Protein AF-A0A1N6FZY6-F1 (afdb_monomer_lite)

Sequence (257 aa):
MRFFALFIVFLLTQNFLAQNIKIEYRNSGYQSDGSGIYDNQEIIKIYPEKNNYKLEFTQLKKFYIYNDSTKKDTRLSINEIHTTKRNLKSSLVDNLISELGQNKNNFDYELIRKQIKSSISKQDIIKLIKVNDIFYKIGDEQTKEINKSGKQKIKDIKEFKLFDKYLEFIKPSDSIITVYSHGLNSAIISYQNEKYILNFLNPLGQPIDGKKLSVNLDVNTALNKILPEKSLLRKNLTADSLLDKYIYWYLDNYYKY

Foldseek 3Di:
DVVVVVVVVVVVVVVVQPWKKKKKKKAAADDPDAKDWRIKIKIWIWTDDVQWIKIKIWIWTWMWHQDPVVRDIDTHGTDGDDIDIDTGHVVLVVLLVVLLPDQAAPLADVVQVVLAPDQDDLVNLLVLCVVVVNLVLADDPVVSDGDPVNVVLSVCLSVCNCVRVVSVVLPDDPPPPPPPPPHRIWMWIDDPNDIFIFGPPDQATFRDPVPDGGRRLSSLVSCLVVDDPPDPSVVSRTSNVVSSVSSVVCSVCVVVD

Secondary structure (DSSP, 8-state):
-HHHHHHHHHHHHHTS--PPEEEEEEEE----SSSEEEEEEEEEEEEEETTEEEEEEEEEEEEEEEETTTTEEEEEEEEEEEEEEEEE-HHHHHHHHHHHT-------HHHHHHH--SPPPHHHHHHHHHHTT-GGGTB-TTT--B-HHHHHHHHHHHTTTTHHHHHHHHS--TTSTTS-TTTS-EEEEEETTEEEEEE-SSSS-EEEBTTB----HHHHHHHHHHS-TT-HHHHHTSTTHHHHHHHHHHHHHGGG-

pLDDT: mean 76.34, std 15.74, range [33.06, 94.5]

Radius of gyration: 23.02 Å; chains: 1; bounding box: 81×33×55 Å

Structure (mmCIF, N/CA/C/O backbone):
data_AF-A0A1N6FZY6-F1
#
_entry.id   AF-A0A1N6FZY6-F1
#
loop_
_atom_site.group_PDB
_atom_site.id
_atom_site.type_symbol
_atom_site.label_atom_id
_atom_site.label_alt_id
_atom_site.label_comp_id
_atom_site.label_asym_id
_atom_site.label_entity_id
_atom_site.label_seq_id
_atom_site.pdbx_PDB_ins_code
_atom_site.Cartn_x
_atom_site.Cartn_y
_atom_site.Cartn_z
_atom_site.occupancy
_atom_site.B_iso_or_equiv
_atom_site.auth_seq_id
_atom_site.auth_comp_id
_atom_site.auth_asym_id
_atom_site.auth_atom_id
_atom_site.pdbx_PDB_model_num
ATOM 1 N N . MET A 1 1 ? -49.963 5.471 26.127 1.00 49.53 1 MET A N 1
ATOM 2 C CA . MET A 1 1 ? -49.202 4.463 25.346 1.00 49.53 1 MET A CA 1
ATOM 3 C C . MET A 1 1 ? -48.297 5.024 24.233 1.00 49.53 1 MET A C 1
ATOM 5 O O . MET A 1 1 ? -47.530 4.249 23.687 1.00 49.53 1 MET A O 1
ATOM 9 N N . ARG A 1 2 ? -48.285 6.332 23.905 1.00 41.66 2 ARG A N 1
ATOM 10 C CA . ARG A 1 2 ? -47.347 6.889 22.894 1.00 41.66 2 ARG A CA 1
ATOM 11 C C . ARG A 1 2 ? -45.925 7.173 23.417 1.00 41.66 2 ARG A C 1
ATOM 13 O O . ARG A 1 2 ? -44.975 7.087 22.653 1.00 41.66 2 ARG A O 1
ATOM 20 N N . PHE A 1 3 ? -45.764 7.423 24.718 1.00 43.06 3 PHE A N 1
ATOM 21 C CA . PHE A 1 3 ? -44.448 7.659 25.335 1.00 43.06 3 PHE A CA 1
ATOM 22 C C . PHE A 1 3 ? -43.599 6.389 25.499 1.00 43.06 3 PHE A C 1
ATOM 24 O O . PHE A 1 3 ? -42.378 6.454 25.423 1.00 43.06 3 PHE A O 1
ATOM 31 N N . PHE A 1 4 ? -44.235 5.226 25.652 1.00 42.06 4 PHE A N 1
ATOM 32 C CA . PHE A 1 4 ? -43.533 3.952 25.839 1.00 42.06 4 PHE A CA 1
ATOM 33 C C . PHE A 1 4 ? -42.868 3.461 24.543 1.00 42.06 4 PHE A C 1
ATOM 35 O O . PHE A 1 4 ? -41.752 2.956 24.574 1.00 42.06 4 PHE A O 1
ATOM 42 N N . ALA A 1 5 ? -43.507 3.692 23.389 1.00 45.59 5 ALA A N 1
ATOM 43 C CA . ALA A 1 5 ? -42.936 3.359 22.085 1.00 45.59 5 ALA A CA 1
ATOM 44 C C . ALA A 1 5 ? -41.711 4.230 21.743 1.00 45.59 5 ALA A C 1
ATOM 46 O O . ALA A 1 5 ? -40.719 3.714 21.239 1.00 45.59 5 ALA A O 1
ATOM 47 N N . LEU A 1 6 ? -41.734 5.525 22.084 1.00 42.38 6 LEU A N 1
ATOM 48 C CA . LEU A 1 6 ? -40.587 6.425 21.894 1.00 42.38 6 LEU A CA 1
ATOM 49 C C . LEU A 1 6 ? -39.411 6.074 22.816 1.00 42.38 6 LEU A C 1
ATOM 51 O O . LEU A 1 6 ? -38.267 6.129 22.378 1.00 42.38 6 LEU A O 1
ATOM 55 N N . PHE A 1 7 ? -39.680 5.654 24.054 1.00 41.47 7 PHE A N 1
ATOM 56 C CA . PHE A 1 7 ? -38.638 5.223 24.991 1.00 41.47 7 PHE A CA 1
ATOM 57 C C . PHE A 1 7 ? -38.011 3.880 24.586 1.00 41.47 7 PHE A C 1
ATOM 59 O O . PHE A 1 7 ? -36.804 3.706 24.717 1.00 41.47 7 PHE A O 1
ATOM 66 N N . ILE A 1 8 ? -38.796 2.957 24.016 1.00 45.50 8 ILE A N 1
ATOM 67 C CA . ILE A 1 8 ? -38.291 1.687 23.472 1.00 45.50 8 ILE A CA 1
ATOM 68 C C . ILE A 1 8 ? -37.480 1.916 22.190 1.00 45.50 8 ILE A C 1
ATOM 70 O O . ILE A 1 8 ? -36.424 1.314 22.047 1.00 45.50 8 ILE A O 1
ATOM 74 N N . VAL A 1 9 ? -37.887 2.825 21.296 1.00 43.56 9 VAL A N 1
ATOM 75 C CA . VAL A 1 9 ? -37.057 3.204 20.135 1.00 43.56 9 VAL A CA 1
ATOM 76 C C . VAL A 1 9 ? -35.765 3.894 20.587 1.00 43.56 9 VAL A C 1
ATOM 78 O O . VAL A 1 9 ? -34.711 3.597 20.040 1.00 43.56 9 VAL A O 1
ATOM 81 N N . PHE A 1 10 ? -35.807 4.734 21.628 1.00 42.00 10 PHE A N 1
ATOM 82 C CA . PHE A 1 10 ? -34.617 5.375 22.203 1.00 42.00 10 PHE A CA 1
ATOM 83 C C . PHE A 1 10 ? -33.682 4.377 22.915 1.00 42.00 10 PHE A C 1
ATOM 85 O O . PHE A 1 10 ? -32.466 4.500 22.830 1.00 42.00 10 PHE A O 1
ATOM 92 N N . LEU A 1 11 ? -34.221 3.345 23.572 1.00 37.44 11 LEU A N 1
ATOM 93 C CA . LEU A 1 11 ? -33.434 2.260 24.177 1.00 37.44 11 LEU A CA 1
ATOM 94 C C . LEU A 1 11 ? -32.900 1.262 23.138 1.00 37.44 11 LEU A C 1
ATOM 96 O O . LEU A 1 11 ? -31.808 0.726 23.312 1.00 37.44 11 LEU A O 1
ATOM 100 N N . LEU A 1 12 ? -33.624 1.029 22.040 1.00 36.44 12 LEU A N 1
ATOM 101 C CA . LEU A 1 12 ? -33.162 0.190 20.931 1.00 36.44 12 LEU A CA 1
ATOM 102 C C . LEU A 1 12 ? -32.103 0.899 20.074 1.00 36.44 12 LEU A C 1
ATOM 104 O O . LEU A 1 12 ? -31.200 0.232 19.578 1.00 36.44 12 LEU A O 1
ATOM 108 N N . THR A 1 13 ? -32.130 2.233 19.962 1.00 40.53 13 THR A N 1
ATOM 109 C CA . THR A 1 13 ? -31.027 2.993 19.347 1.00 40.53 13 THR A CA 1
ATOM 110 C C . THR A 1 13 ? -29.824 3.150 20.276 1.00 40.53 13 THR A C 1
ATOM 112 O O . THR A 1 13 ? -28.704 3.224 19.782 1.00 40.53 13 THR A O 1
ATOM 115 N N . GLN A 1 14 ? -30.002 3.116 21.603 1.00 35.66 14 GLN A N 1
ATOM 116 C CA . GLN A 1 14 ? -28.874 3.060 22.548 1.00 35.66 14 GLN A CA 1
ATOM 117 C C . GLN A 1 14 ? -28.250 1.663 22.697 1.00 35.66 14 GLN A C 1
ATOM 119 O O . GLN A 1 14 ? -27.099 1.556 23.113 1.00 35.66 14 GLN A O 1
ATOM 124 N N . ASN A 1 15 ? -28.957 0.604 22.283 1.00 33.06 15 ASN A N 1
ATOM 125 C CA . ASN A 1 15 ? -28.404 -0.749 22.156 1.00 33.06 15 ASN A CA 1
ATOM 126 C C . ASN A 1 15 ? -27.655 -1.003 20.835 1.00 33.06 15 ASN A C 1
ATOM 128 O O . ASN A 1 15 ? -27.050 -2.066 20.687 1.00 33.06 15 ASN A O 1
ATOM 132 N N . PHE A 1 16 ? -27.516 0.003 19.960 1.00 42.34 16 PHE A N 1
ATOM 133 C CA . PHE A 1 16 ? -26.278 0.165 19.181 1.00 42.34 16 PHE A CA 1
ATOM 134 C C . PHE A 1 16 ? -25.156 0.605 20.138 1.00 42.34 16 PHE A C 1
ATOM 136 O O . PHE A 1 16 ? -24.549 1.665 20.003 1.00 42.34 16 PHE A O 1
ATOM 143 N N . LEU A 1 17 ? -24.919 -0.223 21.161 1.00 44.16 17 LEU A N 1
ATOM 144 C CA . LEU A 1 17 ? -23.780 -0.156 22.056 1.00 44.16 17 LEU A CA 1
ATOM 145 C C . LEU A 1 17 ? -22.568 -0.050 21.155 1.00 44.16 17 LEU A C 1
ATOM 147 O O . LEU A 1 17 ? -22.296 -0.946 20.354 1.00 44.16 17 LEU A O 1
ATOM 151 N N . ALA A 1 18 ? -21.925 1.104 21.209 1.00 50.88 18 ALA A N 1
ATOM 152 C CA . ALA A 1 18 ? -20.865 1.414 20.294 1.00 50.88 18 ALA A CA 1
ATOM 153 C C . ALA A 1 18 ? -19.705 0.448 20.561 1.00 50.88 18 ALA A C 1
ATOM 155 O O . ALA A 1 18 ? -19.083 0.413 21.621 1.00 50.88 18 ALA A O 1
ATOM 156 N N . GLN A 1 19 ? -19.536 -0.460 19.612 1.00 71.31 19 GLN A N 1
ATOM 157 C CA . GLN A 1 19 ? -18.665 -1.607 19.759 1.00 71.31 19 GLN A CA 1
ATOM 158 C C . GLN A 1 19 ? -17.265 -1.246 19.294 1.00 71.31 19 GLN A C 1
ATOM 160 O O . GLN A 1 19 ? -17.072 -0.501 18.333 1.00 71.31 19 GLN A O 1
ATOM 165 N N . ASN A 1 20 ? -16.282 -1.783 20.007 1.00 85.88 20 ASN A N 1
ATOM 166 C CA . ASN A 1 20 ? -14.886 -1.518 19.719 1.00 85.88 20 ASN A CA 1
ATOM 167 C C . ASN A 1 20 ? -14.505 -2.159 18.382 1.00 85.88 20 ASN A C 1
ATOM 169 O O . ASN A 1 20 ? -14.777 -3.338 18.159 1.00 85.88 20 ASN A O 1
ATOM 173 N N . ILE A 1 21 ? -13.820 -1.405 17.528 1.00 89.94 21 ILE A N 1
ATOM 174 C CA . ILE A 1 21 ? -13.145 -1.949 16.350 1.00 89.94 21 ILE A CA 1
ATOM 175 C C . ILE A 1 21 ? -11.693 -2.193 16.735 1.00 89.94 21 ILE A C 1
ATOM 177 O O . ILE A 1 21 ? -11.019 -1.297 17.252 1.00 89.94 21 ILE A O 1
ATOM 181 N N . LYS A 1 22 ? -11.194 -3.397 16.465 1.00 91.38 22 LYS A N 1
ATOM 182 C CA . LYS A 1 22 ? -9.778 -3.735 16.631 1.00 91.38 22 LYS A CA 1
ATOM 183 C C . LYS A 1 22 ? -9.174 -4.034 15.269 1.00 91.38 22 LYS A C 1
ATOM 185 O O . LYS A 1 22 ? -9.690 -4.887 14.559 1.00 91.38 22 LYS A O 1
ATOM 190 N N . ILE A 1 23 ? -8.083 -3.361 14.926 1.00 90.94 23 ILE A N 1
ATOM 191 C CA . ILE A 1 23 ? -7.299 -3.622 13.720 1.00 90.94 23 ILE A CA 1
ATOM 192 C C . ILE A 1 23 ? -5.931 -4.130 14.161 1.00 90.94 23 ILE A C 1
ATOM 194 O O . ILE A 1 23 ? -5.221 -3.435 14.884 1.00 90.94 23 ILE A O 1
ATOM 198 N N . GLU A 1 24 ? -5.560 -5.328 13.734 1.00 89.19 24 GLU A N 1
ATOM 199 C CA . GLU A 1 24 ? -4.242 -5.909 13.981 1.00 89.19 24 GLU A CA 1
ATOM 200 C C . GLU A 1 24 ? -3.529 -6.094 12.656 1.00 89.19 24 GLU A C 1
ATOM 202 O O . GLU A 1 24 ? -3.977 -6.884 11.837 1.00 89.19 24 GLU A O 1
ATOM 207 N N . TYR A 1 25 ? -2.433 -5.376 12.443 1.00 87.38 25 TYR A N 1
ATOM 208 C CA . TYR A 1 25 ? -1.589 -5.525 11.264 1.00 87.38 25 TYR A CA 1
ATOM 209 C C . TYR A 1 25 ? -0.257 -6.140 11.658 1.00 87.38 25 TYR A C 1
ATOM 211 O O . TYR A 1 25 ? 0.357 -5.706 12.633 1.00 87.38 25 TYR A O 1
ATOM 219 N N . ARG A 1 26 ? 0.209 -7.125 10.893 1.00 82.75 26 ARG A N 1
ATOM 220 C CA . ARG A 1 26 ? 1.511 -7.750 11.110 1.00 82.75 26 ARG A CA 1
ATOM 221 C C . ARG A 1 26 ? 2.334 -7.699 9.835 1.00 82.75 26 ARG A C 1
ATOM 223 O O . ARG A 1 26 ? 1.862 -8.103 8.778 1.00 82.75 26 ARG A O 1
ATOM 230 N N . ASN A 1 27 ? 3.566 -7.229 9.973 1.00 77.00 27 ASN A N 1
ATOM 231 C CA . ASN A 1 27 ? 4.600 -7.273 8.955 1.00 77.00 27 ASN A CA 1
ATOM 232 C C . ASN A 1 27 ? 5.810 -8.000 9.540 1.00 77.00 27 ASN A C 1
ATOM 234 O O . ASN A 1 27 ? 6.527 -7.454 10.383 1.00 77.00 27 ASN A O 1
ATOM 238 N N . SER A 1 28 ? 5.983 -9.253 9.134 1.00 67.12 28 SER A N 1
ATOM 239 C CA . SER A 1 28 ? 7.086 -10.103 9.569 1.00 67.12 28 SER A CA 1
ATOM 240 C C . SER A 1 28 ? 8.080 -10.246 8.423 1.00 67.12 28 SER A C 1
ATOM 242 O O . SER A 1 28 ? 7.690 -10.549 7.298 1.00 67.12 28 SER A O 1
ATOM 244 N N . GLY A 1 29 ? 9.360 -10.036 8.713 1.00 60.62 29 GLY A N 1
ATOM 245 C CA . GLY A 1 29 ? 10.448 -10.196 7.757 1.00 60.62 29 GLY A CA 1
ATOM 246 C C . GLY A 1 29 ? 11.549 -11.035 8.385 1.00 60.62 29 GLY A C 1
ATOM 247 O O . GLY A 1 29 ? 11.971 -10.768 9.506 1.00 60.62 29 GLY A O 1
ATOM 248 N N . TYR A 1 30 ? 12.011 -12.063 7.683 1.00 51.66 30 TYR A N 1
ATOM 249 C CA . TYR A 1 30 ? 13.207 -12.785 8.098 1.00 51.66 30 TYR A CA 1
ATOM 250 C C . TYR A 1 30 ? 14.434 -11.969 7.678 1.00 51.66 30 TYR A C 1
ATOM 252 O O . TYR A 1 30 ? 14.640 -11.759 6.485 1.00 51.66 30 TYR A O 1
ATOM 260 N N . GLN A 1 31 ? 15.225 -11.485 8.638 1.00 54.31 31 GLN A N 1
ATOM 261 C CA . GLN A 1 31 ? 16.565 -10.963 8.359 1.00 54.31 31 GLN A CA 1
ATOM 262 C C . GLN A 1 31 ? 17.563 -12.099 8.559 1.00 54.31 31 GLN A C 1
ATOM 264 O O . GLN A 1 31 ? 17.700 -12.621 9.663 1.00 54.31 31 GLN A O 1
ATOM 269 N N . SER A 1 32 ? 18.205 -12.515 7.469 1.00 50.28 32 SER A N 1
ATOM 270 C CA . SER A 1 32 ? 19.222 -13.570 7.467 1.00 50.28 32 SER A CA 1
ATOM 271 C C . SER A 1 32 ? 20.596 -13.084 7.933 1.00 50.28 32 SER A C 1
ATOM 273 O O . SER A 1 32 ? 21.446 -13.907 8.257 1.00 50.28 32 SER A O 1
ATOM 275 N N . ASP A 1 33 ? 20.823 -11.771 7.956 1.00 56.78 33 ASP A N 1
ATOM 276 C CA . ASP A 1 33 ? 22.121 -11.138 8.156 1.00 56.78 33 ASP A CA 1
ATOM 277 C C . ASP A 1 33 ? 22.037 -9.954 9.136 1.00 56.78 33 ASP A C 1
ATOM 279 O O . ASP A 1 33 ? 21.567 -8.862 8.823 1.00 56.78 33 ASP A O 1
ATOM 283 N N . GLY A 1 34 ? 22.541 -10.167 10.354 1.00 65.56 34 GLY A N 1
ATOM 284 C CA . GLY A 1 34 ? 22.743 -9.108 11.345 1.00 65.56 34 GLY A CA 1
ATOM 285 C C . GLY A 1 34 ? 21.577 -8.861 12.304 1.00 65.56 34 GLY A C 1
ATOM 286 O O . GLY A 1 34 ? 20.558 -9.546 12.305 1.00 65.56 34 GLY A O 1
ATOM 287 N N . SER A 1 35 ? 21.775 -7.888 13.195 1.00 73.19 35 SER A N 1
ATOM 288 C CA . SER A 1 35 ? 20.777 -7.481 14.188 1.00 73.19 35 SER A CA 1
ATOM 289 C C . SER A 1 35 ? 19.726 -6.554 13.571 1.00 73.19 35 SER A C 1
ATOM 291 O O . SER A 1 35 ? 20.077 -5.600 12.878 1.00 73.19 35 SER A O 1
ATOM 293 N N . GLY A 1 36 ? 18.445 -6.747 13.887 1.00 73.56 36 GLY A N 1
ATOM 294 C CA . GLY A 1 36 ? 17.382 -5.857 13.423 1.00 73.56 36 GLY A CA 1
ATOM 295 C C . GLY A 1 36 ? 15.963 -6.310 13.764 1.00 73.56 36 GLY A C 1
ATOM 296 O O . GLY A 1 36 ? 15.746 -7.158 14.630 1.00 73.56 36 GLY A O 1
ATOM 297 N N . ILE A 1 37 ? 14.966 -5.665 13.151 1.00 74.88 37 ILE A N 1
ATOM 298 C CA . ILE A 1 37 ? 13.543 -5.932 13.412 1.00 74.88 37 ILE A CA 1
ATOM 299 C C . ILE A 1 37 ? 13.098 -7.089 12.524 1.00 74.88 37 ILE A C 1
ATOM 301 O O . ILE A 1 37 ? 13.065 -6.938 11.306 1.00 74.88 37 ILE A O 1
ATOM 305 N N . TYR A 1 38 ? 12.680 -8.198 13.134 1.00 76.81 38 TYR A N 1
ATOM 306 C CA . TYR A 1 38 ? 12.155 -9.351 12.391 1.00 76.81 38 TYR A CA 1
ATOM 307 C C . TYR A 1 38 ? 10.619 -9.442 12.417 1.00 76.81 38 TYR A C 1
ATOM 309 O O . TYR A 1 38 ? 10.006 -10.168 11.636 1.00 76.81 38 TYR A O 1
ATOM 317 N N . ASP A 1 39 ? 9.961 -8.709 13.319 1.00 78.62 39 ASP A N 1
ATOM 318 C CA . ASP A 1 39 ? 8.501 -8.690 13.426 1.00 78.62 39 ASP A CA 1
ATOM 319 C C . ASP A 1 39 ? 8.033 -7.305 13.868 1.00 78.62 39 ASP A C 1
ATOM 321 O O . ASP A 1 39 ? 8.496 -6.771 14.882 1.00 78.62 39 ASP A O 1
ATOM 325 N N . ASN A 1 40 ? 7.113 -6.720 13.110 1.00 82.50 40 ASN A N 1
ATOM 326 C CA . ASN A 1 40 ? 6.505 -5.435 13.413 1.00 82.50 40 ASN A CA 1
ATOM 327 C C . ASN A 1 40 ? 4.986 -5.589 13.388 1.00 82.50 40 ASN A C 1
ATOM 329 O O . ASN A 1 40 ? 4.406 -6.001 12.383 1.00 82.50 40 ASN A O 1
ATOM 333 N N . GLN A 1 41 ? 4.346 -5.264 14.502 1.00 86.62 41 GLN A N 1
ATOM 334 C CA . GLN A 1 41 ? 2.909 -5.383 14.677 1.00 86.62 41 GLN A CA 1
ATOM 335 C C . GLN A 1 41 ? 2.320 -4.021 15.034 1.00 86.62 41 GLN A C 1
ATOM 337 O O . GLN A 1 41 ? 2.860 -3.283 15.859 1.00 86.62 41 GLN A O 1
ATOM 342 N N . GLU A 1 42 ? 1.179 -3.705 14.437 1.00 88.88 42 GLU A N 1
ATOM 343 C CA . GLU A 1 42 ? 0.365 -2.551 14.793 1.00 88.88 42 GLU A CA 1
ATOM 344 C C . GLU A 1 42 ? -0.971 -3.028 15.343 1.00 88.88 42 GLU A C 1
ATOM 346 O O . GLU A 1 42 ? -1.619 -3.899 14.762 1.00 88.88 42 GLU A O 1
ATOM 351 N N . ILE A 1 43 ? -1.386 -2.447 16.462 1.00 90.62 43 ILE A N 1
ATOM 352 C CA . ILE A 1 43 ? -2.695 -2.668 17.064 1.00 90.62 43 ILE A CA 1
ATOM 353 C C . ILE A 1 43 ? -3.391 -1.314 17.116 1.00 90.62 43 ILE A C 1
ATOM 355 O O . ILE A 1 43 ? -2.917 -0.391 17.774 1.00 90.62 43 ILE A O 1
ATOM 359 N N . ILE A 1 44 ? -4.520 -1.191 16.428 1.00 91.88 44 ILE A N 1
ATOM 360 C CA . ILE A 1 44 ? -5.375 -0.008 16.472 1.00 91.88 44 ILE A CA 1
ATOM 361 C C . ILE A 1 44 ? -6.685 -0.393 17.142 1.00 91.88 44 ILE A C 1
ATOM 363 O O . ILE A 1 44 ? -7.352 -1.331 16.712 1.00 91.88 44 ILE A O 1
ATOM 367 N N . LYS A 1 45 ? -7.062 0.331 18.190 1.00 92.81 45 LYS A N 1
ATOM 368 C CA . LYS A 1 45 ? -8.348 0.178 18.871 1.00 92.81 45 LYS A CA 1
ATOM 369 C C . LYS A 1 45 ? -9.158 1.443 18.657 1.00 92.81 45 LYS A C 1
ATOM 371 O O . LYS A 1 45 ? -8.681 2.532 18.959 1.00 92.81 45 LYS A O 1
ATOM 376 N N . ILE A 1 46 ? -10.371 1.301 18.149 1.00 92.69 46 ILE A N 1
ATOM 377 C CA . ILE A 1 46 ? -11.328 2.393 17.989 1.00 92.69 46 ILE A CA 1
ATOM 378 C C . ILE A 1 46 ? -12.491 2.087 18.917 1.00 92.69 46 ILE A C 1
ATOM 380 O O . ILE A 1 46 ? -13.083 1.018 18.817 1.00 92.69 46 ILE A O 1
ATOM 384 N N . TYR A 1 47 ? -12.798 2.998 19.828 1.00 91.12 47 TYR A N 1
ATOM 385 C CA . TYR A 1 47 ? -13.849 2.816 20.822 1.00 91.12 47 TYR A CA 1
ATOM 386 C C . TYR A 1 47 ? -14.675 4.096 20.957 1.00 91.12 47 TYR A C 1
ATOM 388 O O . TYR A 1 47 ? -14.152 5.188 20.719 1.00 91.12 47 TYR A O 1
ATOM 396 N N . PRO A 1 48 ? -15.968 3.998 21.282 1.00 88.12 48 PRO A N 1
ATOM 397 C CA . PRO A 1 48 ? -16.815 5.175 21.440 1.00 88.12 48 PRO A CA 1
ATOM 398 C C . PRO A 1 48 ? -16.376 6.097 22.571 1.00 88.12 48 PRO A C 1
ATOM 400 O O . PRO A 1 48 ? -15.957 5.656 23.639 1.00 88.12 48 PRO A O 1
ATOM 403 N N . GLU A 1 49 ? -16.572 7.395 22.360 1.00 85.31 49 GLU A N 1
ATOM 404 C CA . GLU A 1 49 ? -16.443 8.430 23.380 1.00 85.31 49 GLU A CA 1
ATOM 405 C C . GLU A 1 49 ? -17.522 9.506 23.156 1.00 85.31 49 GLU A C 1
ATOM 407 O O . GLU A 1 49 ? -17.404 10.373 22.285 1.00 85.31 49 GLU A O 1
ATOM 412 N N . LYS A 1 50 ? -18.596 9.454 23.958 1.00 81.75 50 LYS A N 1
ATOM 413 C CA . LYS A 1 50 ? -19.783 10.327 23.855 1.00 81.75 50 LYS A CA 1
ATOM 414 C C . LYS A 1 50 ? -20.375 10.354 22.433 1.00 81.75 50 LYS A C 1
ATOM 416 O O . LYS A 1 50 ? -21.066 9.422 22.054 1.00 81.75 50 LYS A O 1
ATOM 421 N N . ASN A 1 51 ? -20.087 11.409 21.665 1.00 76.19 51 ASN A N 1
ATOM 422 C CA . ASN A 1 51 ? -20.617 11.657 20.316 1.00 76.19 51 ASN A CA 1
ATOM 423 C C . ASN A 1 51 ? -19.595 11.369 19.201 1.00 76.19 51 ASN A C 1
ATOM 425 O O . ASN A 1 51 ? -19.843 11.696 18.045 1.00 76.19 51 ASN A O 1
ATOM 429 N N . ASN A 1 52 ? -18.422 10.843 19.552 1.00 83.12 52 ASN A N 1
ATOM 430 C CA . ASN A 1 52 ? -17.305 10.583 18.650 1.00 83.12 52 ASN A CA 1
ATOM 431 C C . ASN A 1 52 ? -16.696 9.210 18.952 1.00 83.12 52 ASN A C 1
ATOM 433 O O . ASN A 1 52 ? -17.155 8.482 19.831 1.00 83.12 52 ASN A O 1
ATOM 437 N N . TYR A 1 53 ? -15.619 8.882 18.245 1.00 88.56 53 TYR A N 1
ATOM 438 C CA . TYR A 1 53 ? -14.774 7.742 18.565 1.00 88.56 53 TYR A CA 1
ATOM 439 C C . TYR A 1 53 ? -13.385 8.203 18.975 1.00 88.56 53 TYR A C 1
ATOM 441 O O . TYR A 1 53 ? -12.896 9.253 18.552 1.00 88.56 53 TYR A O 1
ATOM 449 N N . LYS A 1 54 ? -12.718 7.373 19.759 1.00 90.62 54 LYS A N 1
ATOM 450 C CA . LYS A 1 54 ? -11.324 7.526 20.129 1.00 90.62 54 LYS A CA 1
ATOM 451 C C . LYS A 1 54 ? -10.525 6.397 19.523 1.00 90.62 54 LYS A C 1
ATOM 453 O O . LYS A 1 54 ? -10.907 5.235 19.619 1.00 90.62 54 LYS A O 1
ATOM 458 N N . LEU A 1 55 ? -9.425 6.760 18.884 1.00 91.75 55 LEU A N 1
ATOM 459 C CA . LEU A 1 55 ? -8.463 5.829 18.326 1.00 91.75 55 LEU A CA 1
ATOM 460 C C . LEU A 1 55 ? -7.245 5.770 19.235 1.00 91.75 55 LEU A C 1
ATOM 462 O O . LEU A 1 55 ? -6.645 6.804 19.517 1.00 91.75 55 LEU A O 1
ATOM 466 N N . GLU A 1 56 ? -6.874 4.563 19.639 1.00 91.69 56 GLU A N 1
ATOM 467 C CA . GLU A 1 56 ? -5.610 4.218 20.277 1.00 91.69 56 GLU A CA 1
ATOM 468 C C . GLU A 1 56 ? -4.776 3.411 19.281 1.00 91.69 56 GLU A C 1
ATOM 470 O O . GLU A 1 56 ? -5.233 2.397 18.759 1.00 91.69 56 GLU A O 1
ATOM 475 N N . PHE A 1 57 ? -3.571 3.884 18.975 1.00 91.25 57 PHE A N 1
ATOM 476 C CA . PHE A 1 57 ? -2.632 3.214 18.075 1.00 91.25 57 PHE A CA 1
ATOM 477 C C . PHE A 1 57 ? -1.414 2.768 18.859 1.00 91.25 57 PHE A C 1
ATOM 479 O O . PHE A 1 57 ? -0.737 3.636 19.400 1.00 91.25 57 PHE A O 1
ATOM 486 N N . THR A 1 58 ? -1.107 1.475 18.834 1.00 89.38 58 THR A N 1
ATOM 487 C CA . THR A 1 58 ? 0.056 0.868 19.482 1.00 89.38 58 THR A CA 1
ATOM 488 C C . THR A 1 58 ? 0.935 0.174 18.446 1.00 89.38 58 THR A C 1
ATOM 490 O O . THR A 1 58 ? 0.443 -0.600 17.624 1.00 89.38 58 THR A O 1
ATOM 493 N N . GLN A 1 59 ? 2.246 0.417 18.505 1.00 87.88 59 GLN A N 1
ATOM 494 C CA . GLN A 1 59 ? 3.237 -0.286 17.686 1.00 87.88 59 GLN A CA 1
ATOM 495 C C . GLN A 1 59 ? 4.145 -1.167 18.549 1.00 87.88 59 GLN A C 1
ATOM 497 O O . GLN A 1 59 ? 4.775 -0.686 19.494 1.00 87.88 59 GLN A O 1
ATOM 502 N N . LEU A 1 60 ? 4.252 -2.439 18.168 1.00 85.12 60 LEU A N 1
ATOM 503 C CA . LEU A 1 60 ? 5.087 -3.451 18.805 1.00 85.12 60 LEU A CA 1
ATOM 504 C C . LEU A 1 60 ? 6.168 -3.903 17.823 1.00 85.12 60 LEU A C 1
ATOM 506 O O . LEU A 1 60 ? 5.874 -4.244 16.678 1.00 85.12 60 LEU A O 1
ATOM 510 N N . LYS A 1 61 ? 7.424 -3.939 18.271 1.00 83.06 61 LYS A N 1
ATOM 511 C CA . LYS A 1 61 ? 8.542 -4.457 17.470 1.00 83.06 61 LYS A CA 1
ATOM 512 C C . LYS A 1 61 ? 9.258 -5.567 18.218 1.00 83.06 61 LYS A C 1
ATOM 514 O O . LYS A 1 61 ? 9.515 -5.439 19.417 1.00 83.06 61 LYS A O 1
ATOM 519 N N . LYS A 1 62 ? 9.602 -6.634 17.502 1.00 79.06 62 LYS A N 1
ATOM 520 C CA . LYS A 1 62 ? 10.495 -7.685 17.991 1.00 79.06 62 LYS A CA 1
ATOM 521 C C . LYS A 1 62 ? 11.822 -7.596 17.265 1.00 79.06 62 LYS A C 1
ATOM 523 O O . LYS A 1 62 ? 11.865 -7.403 16.048 1.00 79.06 62 LYS A O 1
ATOM 528 N N . PHE A 1 63 ? 12.885 -7.740 18.042 1.00 77.50 63 PHE A N 1
ATOM 529 C CA . PHE A 1 63 ? 14.245 -7.567 17.570 1.00 77.50 63 PHE A CA 1
ATOM 530 C C . PHE A 1 63 ? 15.007 -8.876 17.665 1.00 77.50 63 PHE A C 1
ATOM 532 O O . PHE A 1 63 ? 14.880 -9.646 18.619 1.00 77.50 63 PHE A O 1
ATOM 539 N N . TYR A 1 64 ? 15.810 -9.101 16.648 1.00 76.38 64 TYR A N 1
ATOM 540 C CA . TYR A 1 64 ? 16.820 -10.123 16.600 1.00 76.38 64 TYR A CA 1
ATOM 541 C C . TYR A 1 64 ? 18.157 -9.422 16.812 1.00 76.38 64 TYR A C 1
ATOM 543 O O . TYR A 1 64 ? 18.436 -8.427 16.145 1.00 76.38 64 TYR A O 1
ATOM 551 N N . ILE A 1 65 ? 18.948 -9.888 17.772 1.00 73.25 65 ILE A N 1
ATOM 552 C CA . ILE A 1 65 ? 20.315 -9.415 17.971 1.00 73.25 65 ILE A CA 1
ATOM 553 C C . ILE A 1 65 ? 21.247 -10.578 17.670 1.00 73.25 65 ILE A C 1
ATOM 555 O O . ILE A 1 65 ? 21.260 -11.575 18.397 1.00 73.25 65 ILE A O 1
ATOM 559 N N . TYR A 1 66 ? 22.009 -10.433 16.590 1.00 71.56 66 TYR A N 1
ATOM 560 C CA . TYR A 1 66 ? 23.103 -11.326 16.248 1.00 71.56 66 TYR A CA 1
ATOM 561 C C . TYR A 1 66 ? 24.364 -10.862 16.960 1.00 71.56 66 TYR A C 1
ATOM 563 O O . TYR A 1 66 ? 24.767 -9.704 16.833 1.00 71.56 66 TYR A O 1
ATOM 571 N N . ASN A 1 67 ? 24.983 -11.759 17.718 1.00 71.12 67 ASN A N 1
ATOM 572 C CA . ASN A 1 67 ? 26.254 -11.483 18.359 1.00 71.12 67 ASN A CA 1
ATOM 573 C C . ASN A 1 67 ? 27.383 -12.191 17.598 1.00 71.12 67 ASN A C 1
ATOM 575 O O . ASN A 1 67 ? 27.652 -13.369 17.844 1.00 71.12 67 ASN A O 1
ATOM 579 N N . ASP A 1 68 ? 28.081 -11.440 16.740 1.00 71.25 68 ASP A N 1
ATOM 580 C CA . ASP A 1 68 ? 29.215 -11.920 15.933 1.00 71.25 68 ASP A CA 1
ATOM 581 C C . ASP A 1 68 ? 30.289 -12.627 16.770 1.00 71.25 68 ASP A C 1
ATOM 583 O O . ASP A 1 68 ? 30.838 -13.648 16.357 1.00 71.25 68 ASP A O 1
ATOM 587 N N . SER A 1 69 ? 30.565 -12.117 17.976 1.00 74.38 69 SER A N 1
ATOM 588 C CA . SER A 1 69 ? 31.626 -12.639 18.847 1.00 74.38 69 SER A CA 1
ATOM 589 C C . SER A 1 69 ? 31.293 -14.003 19.451 1.00 74.38 69 SER A C 1
ATOM 591 O O . SER A 1 69 ? 32.189 -14.803 19.709 1.00 74.38 69 SER A O 1
ATOM 593 N N . THR A 1 70 ? 30.005 -14.292 19.655 1.00 74.56 70 THR A N 1
ATOM 594 C CA . THR A 1 70 ? 29.552 -15.565 20.236 1.00 74.56 70 THR A CA 1
ATOM 595 C C . THR A 1 70 ? 28.907 -16.495 19.213 1.00 74.56 70 THR A C 1
ATOM 597 O O . THR A 1 70 ? 28.590 -17.628 19.571 1.00 74.56 70 THR A O 1
ATOM 600 N N . LYS A 1 71 ? 28.716 -16.040 17.962 1.00 69.94 71 LYS A N 1
ATOM 601 C CA . LYS A 1 71 ? 27.918 -16.713 16.918 1.00 69.94 71 LYS A CA 1
ATOM 602 C C . LYS A 1 71 ? 26.566 -17.206 17.450 1.00 69.94 71 LYS A C 1
ATOM 604 O O . LYS A 1 71 ? 26.113 -18.295 17.102 1.00 69.94 71 LYS A O 1
ATOM 609 N N . LYS A 1 72 ? 25.968 -16.444 18.370 1.00 67.81 72 LYS A N 1
ATOM 610 C CA . LYS A 1 72 ? 24.697 -16.774 19.016 1.00 67.81 72 LYS A CA 1
ATOM 611 C C . LYS A 1 72 ? 23.652 -15.720 18.716 1.00 67.81 72 LYS A C 1
ATOM 613 O O . LYS A 1 72 ? 23.926 -14.517 18.689 1.00 67.81 72 LYS A O 1
ATOM 618 N N . ASP A 1 73 ? 22.432 -16.219 18.629 1.00 64.19 73 ASP A N 1
ATOM 619 C CA . ASP A 1 73 ? 21.253 -15.447 18.298 1.00 64.19 73 ASP A CA 1
ATOM 620 C C . ASP A 1 73 ? 20.472 -15.161 19.572 1.00 64.19 73 ASP A C 1
ATOM 622 O O . ASP A 1 73 ? 20.096 -16.081 20.303 1.00 64.19 73 ASP A O 1
ATOM 626 N N . THR A 1 74 ? 20.186 -13.890 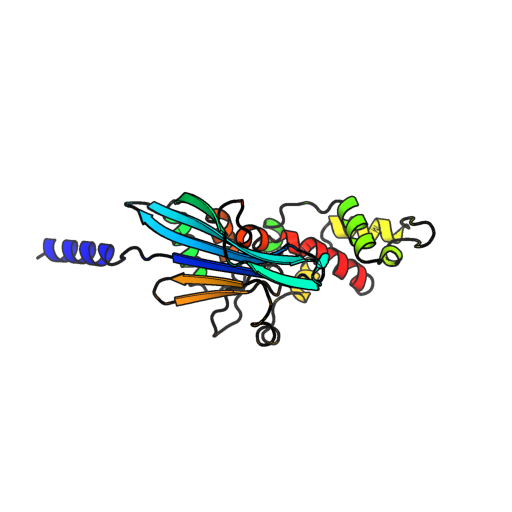19.842 1.00 67.19 74 THR A N 1
ATOM 627 C CA . THR A 1 74 ? 19.278 -13.518 20.930 1.00 67.19 74 THR A CA 1
ATOM 628 C C . THR A 1 74 ? 18.013 -12.912 20.345 1.00 67.19 74 THR A C 1
ATOM 630 O O . THR A 1 74 ? 18.034 -11.859 19.707 1.00 67.19 74 THR A O 1
ATOM 633 N N . ARG A 1 75 ? 16.878 -13.579 20.575 1.00 64.88 75 ARG A N 1
ATOM 634 C CA . ARG A 1 75 ? 15.553 -13.043 20.248 1.00 64.88 75 ARG A CA 1
ATOM 635 C C . ARG A 1 75 ? 15.063 -12.215 21.426 1.00 64.88 75 ARG A C 1
ATOM 637 O O . ARG A 1 75 ? 14.741 -12.765 22.475 1.00 64.88 75 ARG A O 1
ATOM 644 N N . LEU A 1 76 ? 14.981 -10.903 21.243 1.00 64.88 76 LEU A N 1
ATOM 645 C CA . LEU A 1 76 ? 14.408 -10.002 22.235 1.00 64.88 76 LEU A CA 1
ATOM 646 C C . LEU A 1 76 ? 12.950 -9.713 21.888 1.00 64.88 76 LEU A C 1
ATOM 648 O O . LEU A 1 76 ? 12.602 -9.327 20.765 1.00 64.88 76 LEU A O 1
ATOM 652 N N . SER A 1 77 ? 12.086 -9.922 22.875 1.00 59.31 77 SER A N 1
ATOM 653 C CA . SER A 1 77 ? 10.647 -9.750 22.726 1.00 59.31 77 SER A CA 1
ATOM 654 C C . SER A 1 77 ? 10.204 -8.410 23.306 1.00 59.31 77 SER A C 1
ATOM 656 O O . SER A 1 77 ? 10.307 -8.203 24.505 1.00 59.31 77 SER A O 1
ATOM 658 N N . ILE A 1 78 ? 9.640 -7.581 22.423 1.00 58.81 78 ILE A N 1
ATOM 659 C CA . ILE A 1 78 ? 8.661 -6.510 22.666 1.00 58.81 78 ILE A CA 1
ATOM 660 C C . ILE A 1 78 ? 9.146 -5.317 23.505 1.00 58.81 78 ILE A C 1
ATOM 662 O O . ILE A 1 78 ? 9.187 -5.364 24.726 1.00 58.81 78 ILE A O 1
ATOM 666 N N . ASN A 1 79 ? 9.321 -4.183 22.821 1.00 60.28 79 ASN A N 1
ATOM 667 C CA . ASN A 1 79 ? 9.121 -2.862 23.416 1.00 60.28 79 ASN A CA 1
ATOM 668 C C . ASN A 1 79 ? 7.824 -2.272 22.837 1.00 60.28 79 ASN A C 1
ATOM 670 O O . ASN A 1 79 ? 7.643 -2.266 21.614 1.00 60.28 79 ASN A O 1
ATOM 674 N N . GLU A 1 80 ? 6.922 -1.780 23.691 1.00 62.66 80 GLU A N 1
ATOM 675 C CA . GLU A 1 80 ? 5.871 -0.852 23.266 1.00 62.66 80 GLU A CA 1
ATOM 676 C C . GLU A 1 80 ? 6.555 0.472 22.923 1.00 62.66 80 GLU A C 1
ATOM 678 O O . GLU A 1 80 ? 7.151 1.111 23.786 1.00 62.66 80 GLU A O 1
ATOM 683 N N . ILE A 1 81 ? 6.550 0.859 21.648 1.00 63.50 81 ILE A N 1
ATOM 684 C CA . ILE A 1 81 ? 7.347 2.018 21.213 1.00 63.50 81 ILE A CA 1
ATOM 685 C C . ILE A 1 81 ? 6.514 3.293 21.225 1.00 63.50 81 ILE A C 1
ATOM 687 O O . ILE A 1 81 ? 7.052 4.388 21.396 1.00 63.50 81 ILE A O 1
ATOM 691 N N . HIS A 1 82 ? 5.205 3.181 20.993 1.00 65.81 82 HIS A N 1
ATOM 692 C CA . HIS A 1 82 ? 4.379 4.362 20.850 1.00 65.81 82 HIS A CA 1
ATOM 693 C C . HIS A 1 82 ? 2.888 4.077 20.997 1.00 65.81 82 HIS A C 1
ATOM 695 O O . HIS A 1 82 ? 2.357 3.264 20.240 1.00 65.81 82 HIS A O 1
ATOM 701 N N . THR A 1 83 ? 2.223 4.854 21.858 1.00 65.62 83 THR A N 1
ATOM 702 C CA . THR A 1 83 ? 0.762 4.925 21.927 1.00 65.62 83 THR A CA 1
ATOM 703 C C . THR A 1 83 ? 0.271 6.342 21.618 1.00 65.62 83 THR A C 1
ATOM 705 O O . THR A 1 83 ? 0.622 7.297 22.308 1.00 65.62 83 THR A O 1
ATOM 708 N N . THR A 1 84 ? -0.523 6.511 20.553 1.00 73.06 84 THR A N 1
ATOM 709 C CA . THR A 1 84 ? -1.177 7.798 20.220 1.00 73.06 84 THR A CA 1
ATOM 710 C C . THR A 1 84 ? -2.676 7.698 20.420 1.00 73.06 84 THR A C 1
ATOM 712 O O . THR A 1 84 ? -3.277 6.711 19.998 1.00 73.06 84 THR A O 1
ATOM 715 N N . LYS A 1 85 ? -3.278 8.749 20.990 1.00 80.19 85 LYS A N 1
ATOM 716 C CA . LYS A 1 85 ? -4.731 8.898 21.107 1.00 80.19 85 LYS A CA 1
ATOM 717 C C . LYS A 1 85 ? -5.228 10.042 20.229 1.00 80.19 85 LYS A C 1
ATOM 719 O O . LYS A 1 85 ? -4.655 11.128 20.253 1.00 80.19 85 LYS A O 1
ATOM 724 N N . ARG A 1 86 ? -6.278 9.799 19.444 1.00 86.25 86 ARG A N 1
ATOM 725 C CA . ARG A 1 86 ? -6.892 10.799 18.555 1.00 86.25 86 ARG A CA 1
ATOM 726 C C . ARG A 1 86 ? -8.411 10.664 18.557 1.00 86.25 86 ARG A C 1
ATOM 728 O O . ARG A 1 86 ? -8.926 9.551 18.522 1.00 86.25 86 ARG A O 1
ATOM 735 N N . ASN A 1 87 ? -9.105 11.797 18.500 1.00 88.38 87 ASN A N 1
ATOM 736 C CA . ASN A 1 87 ? -10.549 11.832 18.281 1.00 88.38 87 ASN A CA 1
ATOM 737 C C . ASN A 1 87 ? -10.874 11.650 16.792 1.00 88.38 87 ASN A C 1
ATOM 739 O O . ASN A 1 87 ? -10.272 12.289 15.922 1.00 88.38 87 ASN A O 1
ATOM 743 N N . LEU A 1 88 ? -11.848 10.797 16.507 1.00 89.25 88 LEU A N 1
ATOM 744 C CA . LEU A 1 88 ? -12.384 10.516 15.184 1.00 89.25 88 LEU A CA 1
ATOM 745 C C . LEU A 1 88 ? -13.847 10.944 15.120 1.00 89.25 88 LEU A C 1
ATOM 747 O O . LEU A 1 88 ? -14.625 10.680 16.036 1.00 89.25 88 LEU A O 1
ATOM 751 N N . LYS A 1 89 ? -14.222 11.566 14.001 1.00 90.00 89 LYS A N 1
ATOM 752 C CA . LYS A 1 89 ? -15.626 11.841 13.688 1.00 90.00 89 LYS A CA 1
ATOM 753 C C . LYS A 1 89 ? -16.355 10.519 13.457 1.00 90.00 89 LYS A C 1
ATOM 755 O O . LYS A 1 89 ? -15.832 9.677 12.725 1.00 90.00 89 LYS A O 1
ATOM 760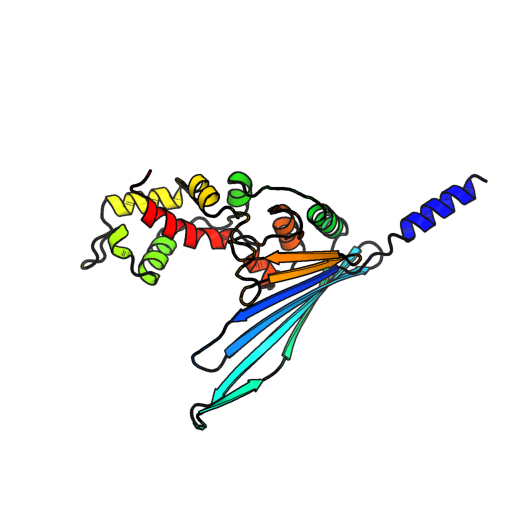 N N . SER A 1 90 ? -17.566 10.380 13.993 1.00 88.88 90 SER A N 1
ATOM 761 C CA . SER A 1 90 ? -18.396 9.178 13.818 1.00 88.88 90 SER A CA 1
ATOM 762 C C . SER A 1 90 ? -18.589 8.811 12.352 1.00 88.88 90 SER A C 1
ATOM 764 O O . SER A 1 90 ? -18.331 7.675 11.983 1.00 88.88 90 SER A O 1
ATOM 766 N N . SER A 1 91 ? -18.821 9.802 11.484 1.00 90.62 91 SER A N 1
ATOM 767 C CA . SER A 1 91 ? -18.989 9.579 10.043 1.00 90.62 91 SER A CA 1
ATOM 768 C C . SER A 1 91 ? -17.822 8.857 9.359 1.00 90.62 91 SER A C 1
ATOM 770 O O . SER A 1 91 ? -18.032 8.186 8.355 1.00 90.62 91 SER A O 1
ATOM 772 N N . LEU A 1 92 ? -16.590 8.969 9.873 1.00 91.94 92 LEU A N 1
ATOM 773 C CA . LEU A 1 92 ? -15.450 8.222 9.330 1.00 91.94 92 LEU A CA 1
ATOM 774 C C . LEU A 1 92 ? -15.526 6.740 9.702 1.00 91.94 92 LEU A C 1
ATOM 776 O O . LEU A 1 92 ? -15.241 5.885 8.867 1.00 91.94 92 LEU A O 1
ATOM 780 N N . VAL A 1 93 ? -15.897 6.457 10.950 1.00 90.31 93 VAL A N 1
ATOM 781 C CA . VAL A 1 93 ? -16.009 5.098 11.489 1.00 90.31 93 VAL A CA 1
ATOM 782 C C . VAL A 1 93 ? -17.226 4.394 10.897 1.00 90.31 93 VAL A C 1
ATOM 784 O O . VAL A 1 93 ? -17.098 3.271 10.418 1.00 90.31 93 VAL A O 1
ATOM 787 N N . ASP A 1 94 ? -18.359 5.089 10.823 1.00 89.06 94 ASP A N 1
ATOM 788 C CA . ASP A 1 94 ? -19.590 4.589 10.209 1.00 89.06 94 ASP A CA 1
ATOM 789 C C . ASP A 1 94 ? -19.364 4.254 8.725 1.00 89.06 94 ASP A C 1
ATOM 791 O O . ASP A 1 94 ? -19.801 3.210 8.244 1.00 89.06 94 ASP A O 1
ATOM 795 N N . ASN A 1 95 ? -18.597 5.086 8.006 1.00 90.56 95 ASN A N 1
ATOM 796 C CA . ASN A 1 95 ? -18.203 4.803 6.626 1.00 90.56 95 ASN A CA 1
ATOM 797 C C . ASN A 1 95 ? -17.310 3.557 6.515 1.00 90.56 95 ASN A C 1
ATOM 799 O O . ASN A 1 95 ? -17.494 2.770 5.596 1.00 90.56 95 ASN A O 1
ATOM 803 N N . LEU A 1 96 ? -16.348 3.358 7.425 1.00 90.75 96 LEU A N 1
ATOM 804 C CA . LEU A 1 96 ? -15.521 2.144 7.427 1.00 90.75 96 LEU A CA 1
ATOM 805 C C . LEU A 1 96 ? -16.376 0.889 7.635 1.00 90.75 96 LEU A C 1
ATOM 807 O O . LEU A 1 96 ? -16.226 -0.068 6.884 1.00 90.75 96 LEU A O 1
ATOM 811 N N . ILE A 1 97 ? -17.266 0.901 8.630 1.00 87.44 97 ILE A N 1
ATOM 812 C CA . ILE A 1 97 ? -18.153 -0.233 8.927 1.00 87.44 97 ILE A CA 1
ATOM 813 C C . ILE A 1 97 ? -19.053 -0.531 7.723 1.00 87.44 97 ILE A C 1
ATOM 815 O O . ILE A 1 97 ? -19.148 -1.679 7.297 1.00 87.44 97 ILE A O 1
ATOM 819 N N . SER A 1 98 ? -19.661 0.509 7.143 1.00 87.19 98 SER A N 1
ATOM 820 C CA . SER A 1 98 ? -20.506 0.378 5.955 1.00 87.19 98 SER A CA 1
ATOM 821 C C . SER A 1 98 ? -19.758 -0.264 4.785 1.00 87.19 98 SER A C 1
ATOM 823 O O . SER A 1 98 ? -20.292 -1.165 4.148 1.00 87.19 98 SER A O 1
ATOM 825 N N . GLU A 1 99 ? -18.517 0.151 4.510 1.00 87.19 99 GLU A N 1
ATOM 826 C CA . GLU A 1 99 ? -17.730 -0.405 3.402 1.00 87.19 99 GLU A CA 1
ATOM 827 C C . GLU A 1 99 ? -17.223 -1.830 3.667 1.00 87.19 99 GLU A C 1
ATOM 829 O O . GLU A 1 99 ? -17.111 -2.616 2.725 1.00 87.19 99 GLU A O 1
ATOM 834 N N . LEU A 1 100 ? -16.946 -2.194 4.925 1.00 83.31 100 LEU A N 1
ATOM 835 C CA . LEU A 1 100 ? -16.548 -3.559 5.291 1.00 83.31 100 LEU A CA 1
ATOM 836 C C . LEU A 1 100 ? -17.665 -4.576 5.024 1.00 83.31 100 LEU A C 1
ATOM 838 O O . LEU A 1 100 ? -17.380 -5.672 4.552 1.00 83.31 100 LEU A O 1
ATOM 842 N N . GLY A 1 101 ? -18.925 -4.198 5.259 1.00 77.62 101 GLY A N 1
ATOM 843 C CA . GLY A 1 101 ? -20.088 -5.059 5.022 1.00 77.62 101 GLY A CA 1
ATOM 844 C C . GLY A 1 101 ? -20.519 -5.185 3.554 1.00 77.62 101 GLY A C 1
ATOM 845 O O . GLY A 1 101 ? -21.504 -5.864 3.262 1.00 77.62 101 GLY A O 1
ATOM 846 N N . GLN A 1 102 ? -19.834 -4.523 2.616 1.00 81.69 102 GLN A N 1
ATOM 847 C CA . GLN A 1 102 ? -20.229 -4.490 1.208 1.00 81.69 102 GLN A CA 1
ATOM 848 C C . GLN A 1 102 ? -19.435 -5.471 0.341 1.00 81.69 102 GLN A C 1
ATOM 850 O O . GLN A 1 102 ? -18.207 -5.472 0.310 1.00 81.69 102 GLN A O 1
ATOM 855 N N . ASN A 1 103 ? -20.161 -6.240 -0.469 1.00 76.25 103 ASN A N 1
ATOM 856 C CA . ASN A 1 103 ? -19.603 -7.112 -1.499 1.00 76.25 103 ASN A CA 1
ATOM 857 C C . ASN A 1 103 ? -19.443 -6.334 -2.821 1.00 76.25 103 ASN A C 1
ATOM 859 O O . ASN A 1 103 ? -20.300 -6.398 -3.704 1.00 76.25 103 ASN A O 1
ATOM 863 N N . LYS A 1 104 ? -18.380 -5.525 -2.912 1.00 77.38 104 LYS A N 1
ATOM 864 C CA . LYS A 1 104 ? -18.021 -4.696 -4.079 1.00 77.38 104 LYS A CA 1
ATOM 865 C C . LYS A 1 104 ? -16.720 -5.147 -4.745 1.00 77.38 104 LYS A C 1
ATOM 867 O O . LYS A 1 104 ? -15.736 -5.420 -4.058 1.00 77.38 104 LYS A O 1
ATOM 872 N N . ASN A 1 105 ? -16.677 -5.112 -6.077 1.00 78.25 105 ASN A N 1
ATOM 873 C CA . ASN A 1 105 ? -15.447 -5.267 -6.857 1.00 78.25 105 ASN A CA 1
ATOM 874 C C . ASN A 1 105 ? -15.134 -3.965 -7.609 1.00 78.25 105 ASN A C 1
ATOM 876 O O . ASN A 1 105 ? -15.558 -3.789 -8.748 1.00 78.25 105 ASN A O 1
ATOM 880 N N . ASN A 1 106 ? -14.418 -3.055 -6.951 1.00 81.69 106 ASN A N 1
ATOM 881 C CA . ASN A 1 106 ? -13.987 -1.759 -7.496 1.00 81.69 106 ASN A CA 1
ATOM 882 C C . ASN A 1 106 ? -12.463 -1.724 -7.725 1.00 81.69 106 ASN A C 1
ATOM 884 O O . ASN A 1 106 ? -11.819 -0.683 -7.598 1.00 81.69 106 ASN A O 1
ATOM 888 N N . PHE A 1 107 ? -11.864 -2.873 -8.062 1.00 81.06 107 PHE A N 1
ATOM 889 C CA . PHE A 1 107 ? -10.499 -2.923 -8.590 1.00 81.06 107 PHE A CA 1
ATOM 890 C C . PHE A 1 107 ? -10.502 -2.467 -10.055 1.00 81.06 107 PHE A C 1
ATOM 892 O O . PHE A 1 107 ? -10.454 -3.281 -10.980 1.00 81.06 107 PHE A O 1
ATOM 899 N N . ASP A 1 108 ? -10.635 -1.158 -10.253 1.00 79.31 108 ASP A N 1
ATOM 900 C CA . ASP A 1 108 ? -10.707 -0.517 -11.562 1.00 79.31 108 ASP A CA 1
ATOM 901 C C . ASP A 1 108 ? -9.638 0.569 -11.740 1.00 79.31 108 ASP A C 1
ATOM 903 O O . ASP A 1 108 ? -9.056 1.093 -10.783 1.00 79.31 108 ASP A O 1
ATOM 907 N N . TYR A 1 109 ? -9.367 0.888 -13.006 1.00 83.00 109 TYR A N 1
ATOM 908 C CA . TYR A 1 109 ? -8.344 1.850 -13.397 1.00 83.00 109 TYR A CA 1
ATOM 909 C C . TYR A 1 109 ? -8.581 3.243 -12.815 1.00 83.00 109 TYR A C 1
ATOM 911 O O . TYR A 1 109 ? -7.646 3.849 -12.294 1.00 83.00 109 TYR A O 1
ATOM 919 N N . GLU A 1 110 ? -9.810 3.751 -12.876 1.00 83.19 110 GLU A N 1
ATOM 920 C CA . GLU A 1 110 ? -10.120 5.122 -12.471 1.00 83.19 110 GLU A CA 1
ATOM 921 C C . GLU A 1 110 ? -9.936 5.318 -10.965 1.00 83.19 110 GLU A C 1
ATOM 923 O O . GLU A 1 110 ? -9.359 6.319 -10.528 1.00 83.19 110 GLU A O 1
ATOM 928 N N . LEU A 1 111 ? -10.383 4.354 -10.159 1.00 81.88 111 LEU A N 1
ATOM 929 C CA . LEU A 1 111 ? -10.227 4.396 -8.714 1.00 81.88 111 LEU A CA 1
ATOM 930 C C . LEU A 1 111 ? -8.753 4.284 -8.310 1.00 81.88 111 LEU A C 1
ATOM 932 O O . LEU A 1 111 ? -8.271 5.084 -7.506 1.00 81.88 111 LEU A O 1
ATOM 936 N N . ILE A 1 112 ? -8.019 3.332 -8.891 1.00 83.69 112 ILE A N 1
ATOM 937 C CA . ILE A 1 112 ? -6.603 3.113 -8.576 1.00 83.69 112 ILE A CA 1
ATOM 938 C C . ILE A 1 112 ? -5.760 4.311 -9.019 1.00 83.69 112 ILE A C 1
ATOM 940 O O . ILE A 1 112 ? -4.926 4.794 -8.251 1.00 83.69 112 ILE A O 1
ATOM 944 N N . ARG A 1 113 ? -6.017 4.857 -10.213 1.00 80.88 113 ARG A N 1
ATOM 945 C CA . ARG A 1 113 ? -5.331 6.050 -10.722 1.00 80.88 113 ARG A CA 1
ATOM 946 C C . ARG A 1 113 ? -5.503 7.245 -9.790 1.00 80.88 113 ARG A C 1
ATOM 948 O O . ARG A 1 113 ? -4.531 7.945 -9.531 1.00 80.88 113 ARG A O 1
ATOM 955 N N . LYS A 1 114 ? -6.704 7.463 -9.245 1.00 80.56 114 LYS A N 1
ATOM 956 C CA . LYS A 1 114 ? -6.968 8.541 -8.270 1.00 80.56 114 LYS A CA 1
ATOM 957 C C . LYS A 1 114 ? -6.238 8.348 -6.938 1.00 80.56 114 LYS A C 1
ATOM 959 O O . LYS A 1 114 ? -6.055 9.319 -6.206 1.00 80.56 114 LYS A O 1
ATOM 964 N N . GLN A 1 115 ? -5.850 7.119 -6.601 1.00 79.06 115 GLN A N 1
ATOM 965 C CA . GLN A 1 115 ? -5.123 6.806 -5.369 1.00 79.06 115 GLN A CA 1
ATOM 966 C C . GLN A 1 115 ? -3.601 6.903 -5.514 1.00 79.06 115 GLN A C 1
ATOM 968 O O . GLN A 1 115 ? -2.915 6.987 -4.492 1.00 79.06 115 GLN A O 1
ATOM 973 N N . ILE A 1 116 ? -3.076 6.908 -6.743 1.00 80.81 116 ILE A N 1
ATOM 974 C CA . ILE A 1 116 ? -1.657 7.146 -7.015 1.00 80.81 116 ILE A CA 1
ATOM 975 C C . ILE A 1 116 ? -1.359 8.624 -6.761 1.00 80.81 116 ILE A C 1
ATOM 977 O O . ILE A 1 116 ? -1.871 9.508 -7.449 1.00 80.81 116 ILE A O 1
ATOM 981 N N . LYS A 1 117 ? -0.534 8.901 -5.751 1.00 70.94 117 LYS A N 1
ATOM 982 C CA . LYS A 1 117 ? -0.205 10.273 -5.339 1.00 70.94 117 LYS A CA 1
ATOM 983 C C . LYS A 1 117 ? 1.016 10.819 -6.059 1.00 70.94 117 LYS A C 1
ATOM 985 O O . LYS A 1 117 ? 1.131 12.032 -6.225 1.00 70.94 117 LYS A O 1
ATOM 990 N N . SER A 1 118 ? 1.940 9.945 -6.445 1.00 72.88 118 SER A N 1
ATOM 991 C CA . SER A 1 118 ? 3.188 10.324 -7.095 1.00 72.88 118 SER A CA 1
ATOM 992 C C . SER A 1 118 ? 3.104 10.158 -8.609 1.00 72.88 118 SER A C 1
ATOM 994 O O . SER A 1 118 ? 2.760 9.103 -9.138 1.00 72.88 118 SER A O 1
ATOM 996 N N . SER A 1 119 ? 3.492 11.205 -9.336 1.00 80.81 119 SER A N 1
ATOM 997 C CA . SER A 1 119 ? 3.878 11.038 -10.735 1.00 80.81 119 SER A CA 1
ATOM 998 C C . SER A 1 119 ? 5.156 10.206 -10.801 1.00 80.81 119 SER A C 1
ATOM 1000 O O . SER A 1 119 ? 6.101 10.488 -10.062 1.00 80.81 119 SER A O 1
ATOM 1002 N N . ILE A 1 120 ? 5.230 9.251 -11.724 1.00 85.44 120 ILE A N 1
ATOM 1003 C CA . ILE A 1 120 ? 6.454 8.483 -11.947 1.00 85.44 120 ILE A CA 1
ATOM 1004 C C . ILE A 1 120 ? 7.515 9.412 -12.559 1.00 85.44 120 ILE A C 1
ATOM 1006 O O . ILE A 1 120 ? 7.329 9.941 -13.661 1.00 85.44 120 ILE A O 1
ATOM 1010 N N . SER A 1 121 ? 8.640 9.635 -11.875 1.00 89.06 121 SER A N 1
ATOM 1011 C CA . SER A 1 121 ? 9.736 10.417 -12.451 1.00 89.06 121 SER A CA 1
ATOM 1012 C C . SER A 1 121 ? 10.624 9.548 -13.350 1.00 89.06 121 SER A C 1
ATOM 1014 O O . SER A 1 121 ? 10.728 8.332 -13.196 1.00 89.06 121 SER A O 1
ATOM 1016 N N . LYS A 1 122 ? 11.342 10.178 -14.291 1.00 89.81 122 LYS A N 1
ATOM 1017 C CA . LYS A 1 122 ? 12.360 9.477 -15.097 1.00 89.81 122 LYS A CA 1
ATOM 1018 C C . LYS A 1 122 ? 13.444 8.848 -14.209 1.00 89.81 122 LYS A C 1
ATOM 1020 O O . LYS A 1 122 ? 13.969 7.792 -14.549 1.00 89.81 122 LYS A O 1
ATOM 1025 N N . GLN A 1 123 ? 13.796 9.510 -13.107 1.00 89.38 123 GLN A N 1
ATOM 1026 C CA . GLN A 1 123 ? 14.825 9.038 -12.184 1.00 89.38 123 GLN A CA 1
ATOM 1027 C C . GLN A 1 123 ? 14.365 7.784 -11.437 1.00 89.38 123 GLN A C 1
ATOM 1029 O O . GLN A 1 123 ? 15.158 6.855 -11.321 1.00 89.38 123 GLN A O 1
ATOM 1034 N N . ASP A 1 124 ? 13.095 7.716 -11.030 1.00 87.00 124 ASP A N 1
ATOM 1035 C CA . ASP A 1 124 ? 12.525 6.530 -10.374 1.00 87.00 124 ASP A CA 1
ATOM 1036 C C . ASP A 1 124 ? 12.550 5.321 -11.310 1.00 87.00 124 ASP A C 1
ATOM 1038 O O . ASP A 1 124 ? 13.018 4.249 -10.929 1.00 87.00 124 ASP A O 1
ATOM 1042 N N . ILE A 1 125 ? 12.166 5.522 -12.577 1.00 89.31 125 ILE A N 1
ATOM 1043 C CA . ILE A 1 125 ? 12.219 4.476 -13.610 1.00 89.31 125 ILE A CA 1
ATOM 1044 C C . ILE A 1 125 ? 13.655 3.972 -13.789 1.00 89.31 125 ILE A C 1
ATOM 1046 O O . ILE A 1 125 ? 13.902 2.770 -13.759 1.00 89.31 125 ILE A O 1
ATOM 1050 N N . ILE A 1 126 ? 14.627 4.880 -13.939 1.00 88.75 126 ILE A N 1
ATOM 1051 C CA . ILE A 1 126 ? 16.039 4.504 -14.116 1.00 88.75 126 ILE A CA 1
ATOM 1052 C C . ILE A 1 126 ? 16.585 3.794 -12.874 1.00 88.75 126 ILE A C 1
ATOM 1054 O O . ILE A 1 126 ? 17.318 2.815 -13.007 1.00 88.75 126 ILE A O 1
ATOM 1058 N N . LYS A 1 127 ? 16.249 4.276 -11.673 1.00 88.62 127 LYS A N 1
ATOM 1059 C CA . LYS A 1 127 ? 16.667 3.659 -10.411 1.00 88.62 127 LYS A CA 1
ATOM 1060 C C . LYS A 1 127 ? 16.162 2.224 -10.333 1.00 88.62 127 LYS A C 1
ATOM 1062 O O . LYS A 1 127 ? 16.953 1.328 -10.060 1.00 88.62 127 LYS A O 1
ATOM 1067 N N . LEU A 1 128 ? 14.885 2.003 -10.631 1.00 84.94 128 LEU A N 1
ATOM 1068 C CA . LEU A 1 128 ? 14.279 0.678 -10.597 1.00 84.94 128 LEU A CA 1
ATOM 1069 C C . LEU A 1 128 ? 14.905 -0.264 -11.629 1.00 84.94 128 LEU A C 1
ATOM 1071 O O . LEU A 1 128 ? 15.217 -1.408 -11.310 1.00 84.94 128 LEU A O 1
ATOM 1075 N N . ILE A 1 129 ? 15.161 0.231 -12.839 1.00 86.44 129 ILE A N 1
ATOM 1076 C CA . ILE A 1 129 ? 15.836 -0.525 -13.900 1.00 86.44 129 ILE A CA 1
ATOM 1077 C C . ILE A 1 129 ? 17.243 -0.963 -13.481 1.00 86.44 129 ILE A C 1
ATOM 1079 O O . ILE A 1 129 ? 17.638 -2.088 -13.774 1.00 86.44 129 ILE A O 1
ATOM 1083 N N . LYS A 1 130 ? 17.991 -0.096 -12.788 1.00 85.25 130 LYS A N 1
ATOM 1084 C CA . LYS A 1 130 ? 19.330 -0.419 -12.275 1.00 85.25 130 LYS A CA 1
ATOM 1085 C C . LYS A 1 130 ? 19.286 -1.427 -11.130 1.00 85.25 130 LYS A C 1
ATOM 1087 O O . LYS A 1 130 ? 20.079 -2.354 -11.127 1.00 85.25 130 LYS A O 1
ATOM 1092 N N . VAL A 1 131 ? 18.368 -1.251 -10.177 1.00 84.50 131 VAL A N 1
ATOM 1093 C CA . VAL A 1 131 ? 18.219 -2.159 -9.023 1.00 84.50 131 VAL A CA 1
ATOM 1094 C C . VAL A 1 131 ? 17.871 -3.580 -9.466 1.00 84.50 131 VAL A C 1
ATOM 1096 O O . VAL A 1 131 ? 18.321 -4.533 -8.844 1.00 84.50 131 VAL A O 1
ATOM 1099 N N . ASN A 1 132 ? 17.098 -3.720 -10.544 1.00 80.75 132 ASN A N 1
ATOM 1100 C CA . ASN A 1 132 ? 16.683 -5.019 -11.073 1.00 80.75 132 ASN A CA 1
ATOM 1101 C C . ASN A 1 132 ? 17.577 -5.539 -12.212 1.00 80.75 132 ASN A C 1
ATOM 1103 O O . ASN A 1 132 ? 17.225 -6.538 -12.825 1.00 80.75 132 ASN A O 1
ATOM 1107 N N . ASP A 1 133 ? 18.681 -4.854 -12.523 1.00 83.69 133 ASP A N 1
ATOM 1108 C CA . ASP A 1 133 ? 19.628 -5.212 -13.590 1.00 83.69 133 ASP A CA 1
ATOM 1109 C C . ASP A 1 133 ? 18.979 -5.475 -14.966 1.00 83.69 133 ASP A C 1
ATOM 1111 O O . ASP A 1 133 ? 19.263 -6.436 -15.676 1.00 83.69 133 ASP A O 1
ATOM 1115 N N . ILE A 1 134 ? 18.043 -4.602 -15.353 1.00 86.75 134 ILE A N 1
ATOM 1116 C CA . ILE A 1 134 ? 17.288 -4.706 -16.617 1.00 86.75 134 ILE A CA 1
ATOM 1117 C C . ILE A 1 134 ? 17.566 -3.541 -17.568 1.00 86.75 134 ILE A C 1
ATOM 1119 O O . ILE A 1 134 ? 16.710 -3.156 -18.370 1.00 86.75 134 ILE A O 1
ATOM 1123 N N . PHE A 1 135 ? 18.755 -2.936 -17.483 1.00 88.25 135 PHE A N 1
ATOM 1124 C CA . PHE A 1 135 ? 19.096 -1.759 -18.291 1.00 88.25 135 PHE A CA 1
ATOM 1125 C C . PHE A 1 135 ? 19.039 -2.038 -19.798 1.00 88.25 135 PHE A C 1
ATOM 1127 O O . PHE A 1 135 ? 18.577 -1.183 -20.559 1.00 88.25 135 PHE A O 1
ATOM 1134 N N . TYR A 1 136 ? 19.378 -3.263 -20.212 1.00 88.38 136 TYR A N 1
ATOM 1135 C CA . TYR A 1 136 ? 19.274 -3.736 -21.596 1.00 88.38 136 TYR A CA 1
ATOM 1136 C C . TYR A 1 136 ? 17.867 -3.560 -22.205 1.00 88.38 136 TYR A C 1
ATOM 1138 O O . TYR A 1 136 ? 17.716 -3.470 -23.422 1.00 88.38 136 TYR A O 1
ATOM 1146 N N . LYS A 1 137 ? 16.806 -3.447 -21.386 1.00 88.38 137 LYS A N 1
ATOM 1147 C CA . LYS A 1 137 ? 15.434 -3.214 -21.875 1.00 88.38 137 LYS A CA 1
ATOM 1148 C C . LYS A 1 137 ? 15.212 -1.798 -22.422 1.00 88.38 137 LYS A C 1
ATOM 1150 O O . LYS A 1 137 ? 14.242 -1.585 -23.159 1.00 88.38 137 LYS A O 1
ATOM 1155 N N . ILE A 1 138 ? 16.063 -0.831 -22.068 1.00 90.56 138 ILE A N 1
ATOM 1156 C CA . ILE A 1 138 ? 15.918 0.588 -22.446 1.00 90.56 138 ILE A CA 1
ATOM 1157 C C . ILE A 1 138 ? 17.179 1.208 -23.065 1.00 90.56 138 ILE A C 1
ATOM 1159 O O . ILE A 1 138 ? 17.157 2.372 -23.470 1.00 90.56 138 ILE A O 1
ATOM 1163 N N . GLY A 1 139 ? 18.292 0.491 -23.137 1.00 89.25 139 GLY A N 1
ATOM 1164 C CA . GLY A 1 139 ? 19.555 1.100 -23.525 1.00 89.25 139 GLY A CA 1
ATOM 1165 C C . GLY A 1 139 ? 20.668 0.103 -23.767 1.00 89.25 139 GLY A C 1
ATOM 1166 O O . GLY A 1 139 ? 20.457 -1.105 -23.706 1.00 89.25 139 GLY A O 1
ATOM 1167 N N . ASP A 1 140 ? 21.842 0.648 -24.056 1.00 85.94 140 ASP A N 1
ATOM 1168 C CA . ASP A 1 140 ? 23.079 -0.115 -24.150 1.00 85.94 140 ASP A CA 1
ATOM 1169 C C . ASP A 1 140 ? 23.634 -0.357 -22.744 1.00 85.94 140 ASP A C 1
ATOM 1171 O O . ASP A 1 140 ? 23.746 0.554 -21.920 1.00 85.94 140 ASP A O 1
ATOM 1175 N N . GLU A 1 141 ? 23.935 -1.610 -22.444 1.00 82.44 141 GLU A N 1
ATOM 1176 C CA . GLU A 1 141 ? 24.358 -2.016 -21.114 1.00 82.44 141 GLU A CA 1
ATOM 1177 C C . GLU A 1 141 ? 25.814 -1.660 -20.796 1.00 82.44 141 GLU A C 1
ATOM 1179 O O . GLU A 1 141 ? 26.125 -1.420 -19.625 1.00 82.44 141 GLU A O 1
ATOM 1184 N N . GLN A 1 142 ? 26.675 -1.592 -21.814 1.00 83.44 142 GLN A N 1
ATOM 1185 C CA . GLN A 1 142 ? 28.096 -1.279 -21.681 1.00 83.44 142 GLN A CA 1
ATOM 1186 C C . GLN A 1 142 ? 28.296 0.220 -21.478 1.00 83.44 142 GLN A C 1
ATOM 1188 O O . GLN A 1 142 ? 28.993 0.635 -20.554 1.00 83.44 142 GLN A O 1
ATOM 1193 N N . THR A 1 143 ? 27.636 1.043 -22.295 1.00 86.19 143 THR A N 1
ATOM 1194 C CA . THR A 1 143 ? 27.753 2.507 -22.207 1.00 86.19 143 THR A CA 1
ATOM 1195 C C . THR A 1 143 ? 26.792 3.116 -21.187 1.00 86.19 143 THR A C 1
ATOM 1197 O O . THR A 1 143 ? 26.929 4.282 -20.817 1.00 86.19 143 THR A O 1
ATOM 1200 N N . LYS A 1 144 ? 25.811 2.334 -20.709 1.00 85.12 144 LYS A N 1
ATOM 1201 C CA . LYS A 1 144 ? 24.696 2.788 -19.859 1.00 85.12 144 LYS A CA 1
ATOM 1202 C C . LYS A 1 144 ? 23.920 3.956 -20.485 1.00 85.12 144 LYS A C 1
ATOM 1204 O O . LYS A 1 144 ? 23.298 4.757 -19.777 1.00 85.12 144 LYS A O 1
ATOM 1209 N N . GLU A 1 145 ? 23.910 4.043 -21.813 1.00 90.81 145 GLU A N 1
ATOM 1210 C CA . GLU A 1 145 ? 23.173 5.063 -22.553 1.00 90.81 145 GLU A CA 1
ATOM 1211 C C . GLU A 1 145 ? 21.757 4.602 -22.914 1.00 90.81 145 GLU A C 1
ATOM 1213 O O . GLU A 1 145 ? 21.526 3.487 -23.380 1.00 90.81 145 GLU A O 1
ATOM 1218 N N . ILE A 1 146 ? 20.777 5.493 -22.739 1.00 90.69 146 ILE A N 1
ATOM 1219 C CA . ILE A 1 146 ? 19.377 5.230 -23.093 1.00 90.69 146 ILE A CA 1
ATOM 1220 C C . ILE A 1 146 ? 19.179 5.493 -24.587 1.00 90.69 146 ILE A C 1
ATOM 1222 O O . ILE A 1 146 ? 19.267 6.639 -25.047 1.00 90.69 146 ILE A O 1
ATOM 1226 N N . ASN A 1 1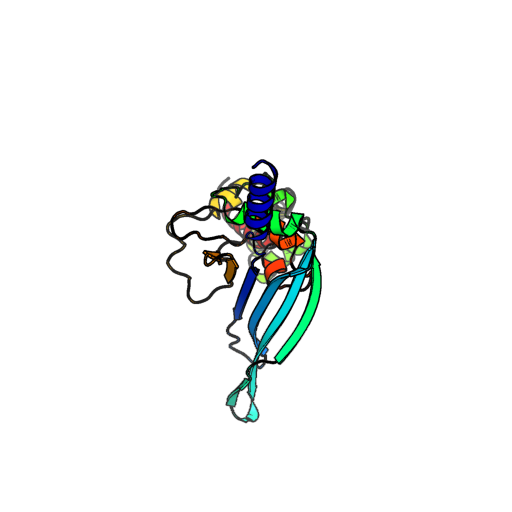47 ? 18.828 4.445 -25.330 1.00 90.56 147 ASN A N 1
ATOM 1227 C CA . ASN A 1 147 ? 18.600 4.524 -26.770 1.00 90.56 147 ASN A CA 1
ATOM 1228 C C . ASN A 1 147 ? 17.233 5.167 -27.107 1.00 90.56 147 ASN A C 1
ATOM 1230 O O . ASN A 1 147 ? 16.432 5.509 -26.232 1.00 90.56 147 ASN A O 1
ATOM 1234 N N . LYS A 1 148 ? 16.941 5.355 -28.403 1.00 91.31 148 LYS A N 1
ATOM 1235 C CA . LYS A 1 148 ? 15.681 5.978 -28.859 1.00 91.31 148 LYS A CA 1
ATOM 1236 C C . LYS A 1 148 ? 14.436 5.218 -28.374 1.00 91.31 148 LYS A C 1
ATOM 1238 O O . LYS A 1 148 ? 13.477 5.854 -27.943 1.00 91.31 148 LYS A O 1
ATOM 1243 N N . SER A 1 149 ? 14.467 3.883 -28.394 1.00 90.00 149 SER A N 1
ATOM 1244 C CA . SER A 1 149 ? 13.366 3.038 -27.906 1.00 90.00 149 SER A CA 1
ATOM 1245 C C . SER A 1 149 ? 13.165 3.196 -26.396 1.00 90.00 149 SER A C 1
ATOM 1247 O O . SER A 1 149 ? 12.045 3.411 -25.942 1.00 90.00 149 SER A O 1
ATOM 1249 N N . GLY A 1 150 ? 14.241 3.209 -25.608 1.00 91.81 150 GLY A N 1
ATOM 1250 C CA . GLY A 1 150 ? 14.175 3.438 -24.166 1.00 91.81 150 GLY A CA 1
ATOM 1251 C C . GLY A 1 150 ? 13.619 4.803 -23.786 1.00 91.81 150 GLY A C 1
ATOM 1252 O O . GLY A 1 150 ? 12.822 4.898 -22.854 1.00 91.81 150 GLY A O 1
ATOM 1253 N N . LYS A 1 151 ? 13.967 5.861 -24.533 1.00 94.12 151 LYS A N 1
ATOM 1254 C CA . LYS A 1 151 ? 13.364 7.193 -24.344 1.00 94.12 151 LYS A CA 1
ATOM 1255 C C . LYS A 1 151 ? 11.844 7.147 -24.538 1.00 94.12 151 LYS A C 1
ATOM 1257 O O . LYS A 1 151 ? 11.128 7.753 -23.742 1.00 94.12 151 LYS A O 1
ATOM 1262 N N . GLN A 1 152 ? 11.360 6.402 -25.536 1.00 93.88 152 GLN A N 1
ATOM 1263 C CA . GLN A 1 152 ? 9.925 6.215 -25.762 1.00 93.88 152 GLN A CA 1
ATOM 1264 C C . GLN A 1 152 ? 9.269 5.399 -24.641 1.00 93.88 152 GLN A C 1
ATOM 1266 O O . GLN A 1 152 ? 8.259 5.834 -24.100 1.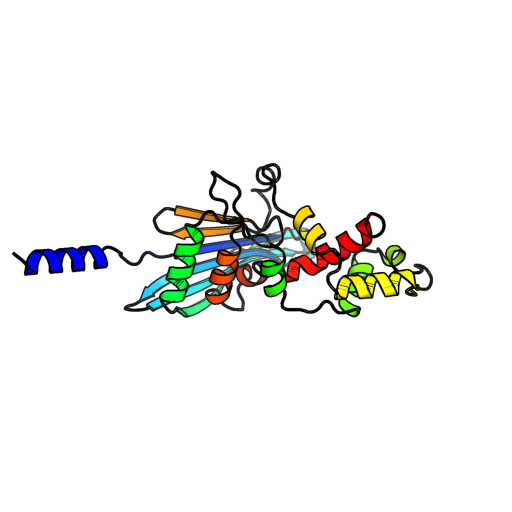00 93.88 152 GLN A O 1
ATOM 1271 N N . LYS A 1 153 ? 9.869 4.277 -24.224 1.00 93.44 153 LYS A N 1
ATOM 1272 C CA . LYS A 1 153 ? 9.361 3.454 -23.110 1.00 93.44 153 LYS A CA 1
ATOM 1273 C C . LYS A 1 153 ? 9.219 4.264 -21.820 1.00 93.44 153 LYS A C 1
ATOM 1275 O O . LYS A 1 153 ? 8.190 4.194 -21.162 1.00 93.44 153 LYS A O 1
ATOM 1280 N N . ILE A 1 154 ? 10.221 5.080 -21.486 1.00 93.88 154 ILE A N 1
ATOM 1281 C CA . ILE A 1 154 ? 10.172 5.976 -20.320 1.00 93.88 154 ILE A CA 1
ATOM 1282 C C . ILE A 1 154 ? 9.017 6.972 -20.442 1.00 93.88 154 ILE A C 1
ATOM 1284 O O . ILE A 1 154 ? 8.321 7.210 -19.458 1.00 93.88 154 ILE A O 1
ATOM 1288 N N . LYS A 1 155 ? 8.814 7.568 -21.624 1.00 94.12 155 LYS A N 1
ATOM 1289 C CA . LYS A 1 155 ? 7.695 8.487 -21.858 1.00 94.12 155 LYS A CA 1
ATOM 1290 C C . LYS A 1 155 ? 6.353 7.780 -21.641 1.00 94.12 155 LYS A C 1
ATOM 1292 O O . LYS A 1 155 ? 5.545 8.268 -20.860 1.00 94.12 155 LYS A O 1
ATOM 1297 N N . ASP A 1 156 ? 6.167 6.619 -22.258 1.00 94.50 156 ASP A N 1
ATOM 1298 C CA . ASP A 1 156 ? 4.929 5.845 -22.167 1.00 94.50 156 ASP A CA 1
ATOM 1299 C C . ASP A 1 156 ? 4.602 5.434 -20.717 1.00 94.50 156 ASP A C 1
ATOM 1301 O O . ASP A 1 156 ? 3.460 5.554 -20.272 1.00 94.50 156 ASP A O 1
ATOM 1305 N N . ILE A 1 157 ? 5.613 5.009 -19.948 1.00 93.88 157 ILE A N 1
ATOM 1306 C CA . ILE A 1 157 ? 5.464 4.670 -18.525 1.00 93.88 157 ILE A CA 1
ATOM 1307 C C . ILE A 1 157 ? 4.945 5.873 -17.736 1.00 93.88 157 ILE A C 1
ATOM 1309 O O . ILE A 1 157 ? 4.001 5.731 -16.960 1.00 93.88 157 ILE A O 1
ATOM 1313 N N . LYS A 1 158 ? 5.532 7.060 -17.944 1.00 92.00 158 LYS A N 1
ATOM 1314 C CA . LYS A 1 158 ? 5.105 8.297 -17.269 1.00 92.00 158 LYS A CA 1
ATOM 1315 C C . LYS A 1 158 ? 3.664 8.687 -17.599 1.00 92.00 158 LYS A C 1
ATOM 1317 O O . LYS A 1 158 ? 3.005 9.322 -16.781 1.00 92.00 158 LYS A O 1
ATOM 1322 N N . GLU A 1 159 ? 3.201 8.333 -18.791 1.00 91.56 159 GLU A N 1
ATOM 1323 C CA . GLU A 1 159 ? 1.840 8.581 -19.273 1.00 91.56 159 GLU A CA 1
ATOM 1324 C C . GLU A 1 159 ? 0.863 7.458 -18.875 1.00 91.56 159 GLU A C 1
ATOM 1326 O O . GLU A 1 159 ? -0.303 7.506 -19.260 1.00 91.56 159 GLU A O 1
ATOM 1331 N N . PHE A 1 160 ? 1.303 6.476 -18.073 1.00 90.44 160 PHE A N 1
ATOM 1332 C CA . PHE A 1 160 ? 0.504 5.316 -17.652 1.00 90.44 160 PHE A CA 1
ATOM 1333 C C . PHE A 1 160 ? -0.059 4.498 -18.826 1.00 90.44 160 PHE A C 1
ATOM 1335 O O . PHE A 1 160 ? -1.150 3.927 -18.743 1.00 90.44 160 PHE A O 1
ATOM 1342 N N . LYS A 1 161 ? 0.676 4.433 -19.941 1.00 92.50 161 LYS A N 1
ATOM 1343 C CA . LYS A 1 161 ? 0.269 3.651 -21.109 1.00 92.50 161 LYS A CA 1
ATOM 1344 C C . LYS A 1 161 ? 0.173 2.161 -20.753 1.00 92.50 161 LYS A C 1
ATOM 1346 O O . LYS A 1 161 ? 1.101 1.602 -20.186 1.00 92.50 161 LYS A O 1
ATOM 1351 N N . LEU A 1 162 ? -0.921 1.497 -21.129 1.00 91.31 162 LEU A N 1
ATOM 1352 C CA . LEU A 1 162 ? -1.204 0.087 -20.791 1.00 91.31 162 LEU A CA 1
ATOM 1353 C C . LEU A 1 162 ? -1.353 -0.199 -19.283 1.00 91.31 162 LEU A C 1
ATOM 1355 O O . LEU A 1 162 ? -1.282 -1.358 -18.868 1.00 91.31 162 LEU A O 1
ATOM 1359 N N . PHE A 1 163 ? -1.536 0.824 -18.443 1.00 90.19 163 PHE A N 1
ATOM 1360 C CA . PHE A 1 163 ? -1.735 0.610 -17.009 1.00 90.19 163 PHE A CA 1
ATOM 1361 C C . PHE A 1 163 ? -3.057 -0.116 -16.715 1.00 90.19 163 PHE A C 1
ATOM 1363 O O . PHE A 1 163 ? -3.109 -0.941 -15.814 1.00 90.19 163 PHE A O 1
ATOM 1370 N N . ASP A 1 164 ? -4.096 0.111 -17.516 1.00 89.56 164 ASP A N 1
ATOM 1371 C CA . ASP A 1 164 ? -5.337 -0.674 -17.531 1.00 89.56 164 ASP A CA 1
ATOM 1372 C C . ASP A 1 164 ? -5.074 -2.178 -17.723 1.00 89.56 164 ASP A C 1
ATOM 1374 O O . ASP A 1 164 ? -5.491 -2.986 -16.893 1.00 89.56 164 ASP A O 1
ATOM 1378 N N . LYS A 1 165 ? -4.285 -2.551 -18.738 1.00 89.94 165 LYS A N 1
ATOM 1379 C CA . LYS A 1 165 ? -3.902 -3.952 -18.987 1.00 89.94 165 LYS A CA 1
ATOM 1380 C C . LYS A 1 165 ? -3.066 -4.538 -17.855 1.00 89.94 165 LYS A C 1
ATOM 1382 O O . LYS A 1 165 ? -3.207 -5.710 -17.516 1.00 89.94 165 LYS A O 1
ATOM 1387 N N . TYR A 1 166 ? -2.184 -3.733 -17.266 1.00 89.12 166 TYR A N 1
ATOM 1388 C CA . TYR A 1 166 ? -1.432 -4.148 -16.087 1.00 89.12 166 TYR A CA 1
ATOM 1389 C C . TYR A 1 166 ? -2.370 -4.462 -14.916 1.00 89.12 166 TYR A C 1
ATOM 1391 O O . TYR A 1 166 ? -2.201 -5.490 -14.265 1.00 89.12 166 TYR A O 1
ATOM 1399 N N . LEU A 1 167 ? -3.376 -3.619 -14.668 1.00 86.62 167 LEU A N 1
ATOM 1400 C CA . LEU A 1 167 ? -4.363 -3.853 -13.616 1.00 86.62 167 LEU A CA 1
ATOM 1401 C C . LEU A 1 167 ? -5.179 -5.119 -13.869 1.00 86.62 167 LEU A C 1
ATOM 1403 O O . LEU A 1 167 ? -5.377 -5.888 -12.936 1.00 86.62 167 LEU A O 1
ATOM 1407 N N . GLU A 1 168 ? -5.591 -5.384 -15.108 1.00 84.62 168 GLU A N 1
ATOM 1408 C CA . GLU A 1 168 ? -6.224 -6.658 -15.468 1.00 84.62 168 GLU A CA 1
ATOM 1409 C C . GLU A 1 168 ? -5.305 -7.853 -15.187 1.00 84.62 168 GLU A C 1
ATOM 1411 O O . GLU A 1 168 ? -5.754 -8.853 -14.631 1.00 84.62 168 GLU A O 1
ATOM 1416 N N . PHE A 1 169 ? -4.012 -7.729 -15.502 1.00 84.75 169 PHE A N 1
ATOM 1417 C CA . PHE A 1 169 ? -3.017 -8.778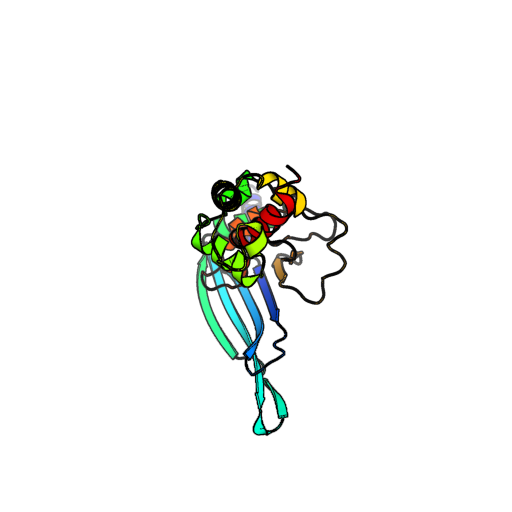 -15.275 1.00 84.75 169 PHE A CA 1
ATOM 1418 C C . PHE A 1 169 ? -2.806 -9.099 -13.787 1.00 84.75 169 PHE A C 1
ATOM 1420 O O . PHE A 1 169 ? -2.668 -10.267 -13.428 1.00 84.75 169 PHE A O 1
ATOM 1427 N N . ILE A 1 170 ? -2.777 -8.087 -12.914 1.00 80.50 170 ILE A N 1
ATOM 1428 C CA . ILE A 1 170 ? -2.593 -8.287 -11.465 1.00 80.50 170 ILE A CA 1
ATOM 1429 C C . ILE A 1 170 ? -3.908 -8.447 -10.698 1.00 80.50 170 ILE A C 1
ATOM 1431 O O . ILE A 1 170 ? -3.891 -8.583 -9.468 1.00 80.50 170 ILE A O 1
ATOM 1435 N N . LYS A 1 171 ? -5.050 -8.368 -11.390 1.00 78.75 171 LYS A N 1
ATOM 1436 C CA . LYS A 1 171 ? -6.359 -8.460 -10.757 1.00 78.75 171 LYS A CA 1
ATOM 1437 C C . LYS A 1 171 ? -6.453 -9.801 -10.023 1.00 78.75 171 LYS A C 1
ATOM 1439 O O . LYS A 1 171 ? -6.185 -10.841 -10.625 1.00 78.75 171 LYS A O 1
ATOM 1444 N N . PRO A 1 172 ? -6.806 -9.808 -8.726 1.00 71.00 172 PRO A N 1
ATOM 1445 C CA . PRO A 1 172 ? -6.925 -11.052 -7.977 1.00 71.00 172 PRO A CA 1
ATOM 1446 C C . PRO A 1 172 ? -7.885 -12.050 -8.640 1.00 71.00 172 PRO A C 1
ATOM 1448 O O . PRO A 1 172 ? -8.975 -11.667 -9.066 1.00 71.00 172 PRO A O 1
ATOM 1451 N N . SER A 1 173 ? -7.485 -13.323 -8.679 1.00 66.00 173 SER A N 1
ATOM 1452 C CA . SER A 1 173 ? -8.298 -14.452 -9.142 1.00 66.00 173 SER A CA 1
ATOM 1453 C C . SER A 1 173 ? -8.444 -15.520 -8.050 1.00 66.00 173 SER A C 1
ATOM 1455 O O . SER A 1 173 ? -7.604 -15.622 -7.148 1.00 66.00 173 SER A O 1
ATOM 1457 N N . ASP A 1 174 ? -9.503 -16.334 -8.146 1.00 58.59 174 ASP A N 1
ATOM 1458 C CA . ASP A 1 174 ? -9.895 -17.340 -7.140 1.00 58.59 174 ASP A CA 1
ATOM 1459 C C . ASP A 1 174 ? -8.805 -18.371 -6.809 1.00 58.59 174 ASP A C 1
ATOM 1461 O O . ASP A 1 174 ? -8.769 -18.910 -5.705 1.00 58.59 174 ASP A O 1
ATOM 1465 N N . SER A 1 175 ? -7.860 -18.606 -7.720 1.00 51.97 175 SER A N 1
ATOM 1466 C CA . SER A 1 175 ? -6.811 -19.618 -7.571 1.00 51.97 175 SER A CA 1
ATOM 1467 C C . SER A 1 175 ? -5.608 -19.194 -6.712 1.00 51.97 175 SER A C 1
ATOM 1469 O O . SER A 1 175 ? -4.819 -20.052 -6.328 1.00 51.97 175 SER A O 1
ATOM 1471 N N . ILE A 1 176 ? -5.422 -17.899 -6.418 1.00 51.38 176 ILE A N 1
ATOM 1472 C CA . ILE A 1 176 ? -4.182 -17.369 -5.796 1.00 51.38 176 ILE A CA 1
ATOM 1473 C C . ILE A 1 176 ? -4.279 -17.272 -4.256 1.00 51.38 176 ILE A C 1
ATOM 1475 O O . ILE A 1 176 ? -3.264 -17.214 -3.561 1.00 51.38 176 ILE A O 1
ATOM 1479 N N . ILE A 1 177 ? -5.491 -17.298 -3.691 1.00 50.66 177 ILE A N 1
ATOM 1480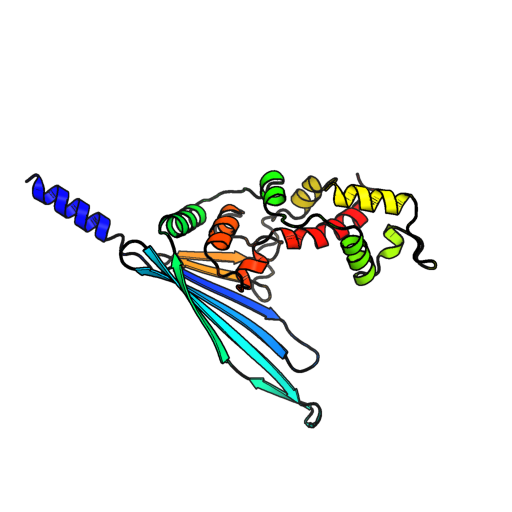 C CA . ILE A 1 177 ? -5.749 -16.970 -2.275 1.00 50.66 177 ILE A CA 1
ATOM 1481 C C . ILE A 1 177 ? -5.286 -18.051 -1.289 1.00 50.66 177 ILE A C 1
ATOM 1483 O O . ILE A 1 177 ? -4.879 -17.731 -0.172 1.00 50.66 177 ILE A O 1
ATOM 1487 N N . THR A 1 178 ? -5.317 -19.324 -1.680 1.00 42.50 178 THR A N 1
ATOM 1488 C CA . THR A 1 178 ? -5.211 -20.452 -0.737 1.00 42.50 178 THR A CA 1
ATOM 1489 C C . THR A 1 178 ? -3.774 -20.780 -0.307 1.00 42.50 178 THR A C 1
ATOM 1491 O O . THR A 1 178 ? -3.577 -21.470 0.686 1.00 42.50 178 THR A O 1
ATOM 1494 N N . VAL A 1 179 ? -2.753 -20.296 -1.024 1.00 40.47 179 VAL A N 1
ATOM 1495 C CA . VAL A 1 179 ? -1.367 -20.797 -0.888 1.00 40.47 179 VAL A CA 1
ATOM 1496 C C . VAL A 1 179 ? -0.498 -19.979 0.085 1.00 40.47 179 VAL A C 1
ATOM 1498 O O . VAL A 1 179 ? 0.490 -20.492 0.602 1.00 40.47 179 VAL A O 1
ATOM 1501 N N . TYR A 1 180 ? -0.850 -18.727 0.401 1.00 48.38 180 TYR A N 1
ATOM 1502 C CA . TYR A 1 180 ? 0.105 -17.782 1.012 1.00 48.38 180 TYR A CA 1
ATOM 1503 C C . TYR A 1 180 ? -0.262 -17.253 2.414 1.00 48.38 180 TYR A C 1
ATOM 1505 O O . TYR A 1 180 ? 0.333 -16.284 2.889 1.00 48.38 180 TYR A O 1
ATOM 1513 N N . SER A 1 181 ? -1.182 -17.908 3.132 1.00 39.59 181 SER A N 1
ATOM 1514 C CA . SER A 1 181 ? -1.643 -17.503 4.478 1.00 39.59 181 SER A CA 1
ATOM 1515 C C . SER A 1 181 ? -0.607 -17.638 5.609 1.00 39.59 181 SER A C 1
ATOM 1517 O O . SER A 1 181 ? -0.941 -17.409 6.771 1.00 39.59 181 SER A O 1
ATOM 1519 N N . HIS A 1 182 ? 0.640 -18.018 5.314 1.00 37.06 182 HIS A N 1
ATOM 1520 C CA . HIS A 1 182 ? 1.653 -18.320 6.332 1.00 37.06 182 HIS A CA 1
ATOM 1521 C C . HIS A 1 182 ? 2.873 -17.387 6.361 1.00 37.06 182 HIS A C 1
ATOM 1523 O O . HIS A 1 182 ? 3.722 -17.572 7.229 1.00 37.06 182 HIS A O 1
ATOM 1529 N N . GLY A 1 183 ? 2.965 -16.361 5.502 1.00 44.00 183 GLY A N 1
ATOM 1530 C CA . GLY A 1 183 ? 4.208 -15.573 5.425 1.00 44.00 183 GLY A CA 1
ATOM 1531 C C . GLY A 1 183 ? 4.137 -14.102 5.022 1.00 44.00 183 GLY A C 1
ATOM 1532 O O . GLY A 1 183 ? 5.197 -13.508 4.867 1.00 44.00 183 GLY A O 1
ATOM 1533 N N . LEU A 1 184 ? 2.966 -13.487 4.835 1.00 57.97 184 LEU A N 1
ATOM 1534 C CA . LEU A 1 184 ? 2.894 -12.135 4.262 1.00 57.97 184 LEU A CA 1
ATOM 1535 C C . LEU A 1 184 ? 1.989 -11.175 5.039 1.00 57.97 184 LEU A C 1
ATOM 1537 O O . LEU A 1 184 ? 1.073 -11.581 5.757 1.00 57.97 184 LEU A O 1
ATOM 1541 N N . ASN A 1 185 ? 2.307 -9.886 4.884 1.00 68.44 185 ASN A N 1
ATOM 1542 C CA . ASN A 1 185 ? 1.622 -8.741 5.475 1.00 68.44 185 ASN A CA 1
ATOM 1543 C C . ASN A 1 185 ? 0.102 -8.920 5.435 1.00 68.44 185 ASN A C 1
ATOM 1545 O O . ASN A 1 185 ? -0.485 -9.029 4.359 1.00 68.44 185 ASN A O 1
ATOM 1549 N N . SER A 1 186 ? -0.537 -8.929 6.602 1.00 75.25 186 SER A N 1
ATOM 1550 C CA . SER A 1 186 ? -1.993 -9.028 6.718 1.00 75.25 186 SER A CA 1
ATOM 1551 C C . SER A 1 186 ? -2.502 -8.133 7.836 1.00 75.25 186 SER A C 1
ATOM 1553 O O . SER A 1 186 ? -1.816 -7.914 8.839 1.00 75.25 186 SER A O 1
ATOM 1555 N N . ALA A 1 187 ? -3.702 -7.589 7.641 1.00 82.50 187 ALA A N 1
ATOM 1556 C CA . ALA A 1 187 ? -4.456 -6.920 8.689 1.00 82.50 187 ALA A CA 1
ATOM 1557 C C . ALA A 1 187 ? -5.726 -7.706 9.018 1.00 82.50 187 ALA A C 1
ATOM 1559 O O . ALA A 1 187 ? -6.364 -8.260 8.136 1.00 82.50 187 ALA A O 1
ATOM 1560 N N . ILE A 1 188 ? -6.114 -7.738 10.285 1.00 85.38 188 ILE A N 1
ATOM 1561 C CA . ILE A 1 188 ? -7.373 -8.319 10.748 1.00 85.38 188 ILE A CA 1
ATOM 1562 C C . ILE A 1 188 ? -8.169 -7.202 11.400 1.00 85.38 188 ILE A C 1
ATOM 1564 O O . ILE A 1 188 ? -7.702 -6.599 12.364 1.00 85.38 188 ILE A O 1
ATOM 1568 N N . ILE A 1 189 ? -9.366 -6.936 10.890 1.00 87.25 189 ILE A N 1
ATOM 1569 C CA . ILE A 1 189 ? -10.318 -5.994 11.473 1.00 87.25 189 ILE A CA 1
ATOM 1570 C C . ILE A 1 189 ? -11.409 -6.806 12.161 1.00 87.25 189 ILE A C 1
ATOM 1572 O O . ILE A 1 189 ? -12.066 -7.622 11.525 1.00 87.25 189 ILE A O 1
ATOM 1576 N N . SER A 1 190 ? -11.588 -6.602 13.461 1.00 86.94 190 SER A N 1
ATOM 1577 C CA . SER A 1 190 ? -12.624 -7.259 14.263 1.00 86.94 190 SER A CA 1
ATOM 1578 C C . SER A 1 190 ? -13.696 -6.251 14.675 1.00 86.94 190 SER A C 1
ATOM 1580 O O . SER A 1 190 ? -13.354 -5.209 15.242 1.00 86.94 190 SER A O 1
ATOM 1582 N N . TYR A 1 191 ? -14.966 -6.572 14.411 1.00 84.56 191 TYR A N 1
ATOM 1583 C CA . TYR A 1 191 ? -16.146 -5.763 14.748 1.00 84.56 191 TYR A CA 1
ATOM 1584 C C . TYR A 1 191 ? -17.375 -6.673 14.916 1.00 84.56 191 TYR A C 1
ATOM 1586 O O . TYR A 1 191 ? -17.579 -7.549 14.094 1.00 84.56 191 TYR A O 1
ATOM 1594 N N . GLN A 1 192 ? -18.172 -6.512 15.981 1.00 78.31 192 GLN A N 1
ATOM 1595 C CA . GLN A 1 192 ? -19.402 -7.297 16.248 1.00 78.31 192 GLN A CA 1
ATOM 1596 C C . GLN A 1 192 ? -19.270 -8.825 16.083 1.00 78.31 192 GLN A C 1
ATOM 1598 O O . GLN A 1 192 ? -20.159 -9.483 15.554 1.00 78.31 192 GLN A O 1
ATOM 1603 N N . ASN A 1 193 ? -18.161 -9.404 16.558 1.00 76.12 193 ASN A N 1
ATOM 1604 C CA . ASN A 1 193 ? -17.784 -10.821 16.387 1.00 76.12 193 ASN A CA 1
ATOM 1605 C C . ASN A 1 193 ? -17.432 -11.249 14.952 1.00 76.12 193 ASN A C 1
ATOM 1607 O O . ASN A 1 193 ? -17.027 -12.393 14.741 1.00 76.12 193 ASN A O 1
ATOM 1611 N N . GLU A 1 194 ? -17.501 -10.341 13.987 1.00 79.38 194 GLU A N 1
ATOM 1612 C CA . GLU A 1 194 ? -17.015 -10.549 12.632 1.00 79.38 194 GLU A CA 1
ATOM 1613 C C . GLU A 1 194 ? -15.522 -10.231 12.541 1.00 79.38 194 GLU A C 1
ATOM 1615 O O . GLU A 1 194 ? -14.981 -9.386 13.267 1.00 79.38 194 GLU A O 1
ATOM 1620 N N . LYS A 1 195 ? -14.842 -10.936 11.636 1.00 79.00 195 LYS A N 1
ATOM 1621 C CA . LYS A 1 195 ? -13.434 -10.723 11.312 1.00 79.00 195 LYS A CA 1
ATOM 1622 C C . LYS A 1 195 ? -13.295 -10.533 9.814 1.00 79.00 195 LYS A C 1
ATOM 1624 O O . LYS A 1 195 ? -13.605 -11.434 9.044 1.00 79.00 195 LYS A O 1
ATOM 1629 N N . TYR A 1 196 ? -12.753 -9.388 9.438 1.00 78.81 196 TYR A N 1
ATOM 1630 C CA . TYR A 1 196 ? -12.407 -9.045 8.070 1.00 78.81 196 TYR A CA 1
ATOM 1631 C C . TYR A 1 196 ? -10.892 -9.134 7.932 1.00 78.81 196 TYR A C 1
ATOM 1633 O O . TYR A 1 196 ? -10.156 -8.466 8.661 1.00 78.81 196 TYR A O 1
ATOM 1641 N N . ILE A 1 197 ? -10.408 -9.976 7.026 1.00 77.06 197 ILE A N 1
ATOM 1642 C CA . ILE A 1 197 ? -8.971 -10.178 6.819 1.00 77.06 197 ILE A CA 1
ATOM 1643 C C . ILE A 1 197 ? -8.557 -9.375 5.599 1.00 77.06 197 ILE A C 1
ATOM 1645 O O . ILE A 1 197 ? -9.045 -9.673 4.525 1.00 77.06 197 ILE A O 1
ATOM 1649 N N . LEU A 1 198 ? -7.658 -8.405 5.758 1.00 77.31 198 LEU A N 1
ATOM 1650 C CA . LEU A 1 198 ? -7.016 -7.651 4.687 1.00 77.31 198 LEU A CA 1
ATOM 1651 C C . LEU A 1 198 ? -5.709 -8.321 4.260 1.00 77.31 198 LEU A C 1
ATOM 1653 O O . LEU A 1 198 ? -4.729 -8.282 5.007 1.00 77.31 198 LEU A O 1
ATOM 1657 N N . ASN A 1 199 ? -5.677 -8.907 3.063 1.00 69.75 199 ASN A N 1
ATOM 1658 C CA . ASN A 1 199 ? -4.488 -9.569 2.522 1.00 69.75 199 ASN A CA 1
ATOM 1659 C C . ASN A 1 199 ? -3.761 -8.705 1.475 1.00 69.75 199 ASN A C 1
ATOM 1661 O O . ASN A 1 199 ? -4.381 -8.284 0.504 1.00 69.75 199 ASN A O 1
ATOM 1665 N N . PHE A 1 200 ? -2.454 -8.472 1.645 1.00 67.00 200 PHE A N 1
ATOM 1666 C CA . PHE A 1 200 ? -1.621 -7.610 0.790 1.00 67.00 200 PHE A CA 1
ATOM 1667 C C . PHE A 1 200 ? -0.781 -8.374 -0.259 1.00 67.00 200 PHE A C 1
ATOM 1669 O O . PHE A 1 200 ? 0.253 -7.876 -0.703 1.00 67.00 200 PHE A O 1
ATOM 1676 N N . LEU A 1 201 ? -1.196 -9.586 -0.655 1.00 57.28 201 LEU A N 1
ATOM 1677 C CA . LEU A 1 201 ? -0.522 -10.401 -1.686 1.00 57.28 201 LEU A CA 1
ATOM 1678 C C . LEU A 1 201 ? -0.379 -9.680 -3.035 1.00 57.28 201 LEU A C 1
ATOM 1680 O O . LEU A 1 201 ? 0.693 -9.693 -3.645 1.00 57.28 201 LEU A O 1
ATOM 1684 N N . ASN A 1 202 ? -1.442 -9.001 -3.464 1.00 58.91 202 ASN A N 1
ATOM 1685 C CA . ASN A 1 202 ? -1.402 -8.036 -4.556 1.00 58.91 202 ASN A CA 1
ATOM 1686 C C . ASN A 1 202 ? -1.370 -6.627 -3.951 1.00 58.91 202 ASN A C 1
ATOM 1688 O O . ASN A 1 202 ? -1.898 -6.427 -2.854 1.00 58.91 202 ASN A O 1
ATOM 1692 N N . PRO A 1 203 ? -0.722 -5.645 -4.601 1.00 52.56 203 PRO A N 1
ATOM 1693 C CA . PRO A 1 203 ? -0.683 -4.299 -4.050 1.00 52.56 203 PRO A CA 1
ATOM 1694 C C . PRO A 1 203 ? -2.128 -3.809 -3.982 1.00 52.56 203 PRO A C 1
ATOM 1696 O O . PRO A 1 203 ? -2.832 -3.911 -4.985 1.00 52.56 203 PRO A O 1
ATOM 1699 N N . LEU A 1 204 ? -2.533 -3.306 -2.811 1.00 61.88 204 LEU A N 1
ATOM 1700 C CA . LEU A 1 204 ? -3.907 -3.003 -2.380 1.00 61.88 204 LEU A CA 1
ATOM 1701 C C . LEU A 1 204 ? -4.598 -4.173 -1.651 1.00 61.88 204 LEU A C 1
ATOM 1703 O O . LEU A 1 204 ? -5.169 -5.074 -2.259 1.00 61.88 204 LEU A O 1
ATOM 1707 N N . GLY A 1 205 ? -4.545 -4.115 -0.314 1.00 53.59 205 GLY A N 1
ATOM 1708 C CA . GLY A 1 205 ? -5.083 -5.124 0.601 1.00 53.59 205 GLY A CA 1
ATOM 1709 C C . GLY A 1 205 ? -6.538 -5.528 0.323 1.00 53.59 205 GLY A C 1
ATOM 1710 O O . GLY A 1 205 ? -7.367 -4.680 0.000 1.00 53.59 205 GLY A O 1
ATOM 1711 N N . GLN A 1 206 ? -6.841 -6.819 0.465 1.00 58.16 206 GLN A N 1
ATOM 1712 C CA . GLN A 1 206 ? -8.144 -7.431 0.170 1.00 58.16 206 GLN A CA 1
ATOM 1713 C C . GLN A 1 206 ? -8.924 -7.743 1.445 1.00 58.16 206 GLN A C 1
ATOM 1715 O O . GLN A 1 206 ? -8.447 -8.625 2.146 1.00 58.16 206 GLN A O 1
ATOM 1720 N N . PRO A 1 207 ? -10.106 -7.179 1.744 1.00 49.62 207 PRO A N 1
ATOM 1721 C CA . PRO A 1 207 ? -11.001 -7.821 2.702 1.00 49.62 207 PRO A CA 1
ATOM 1722 C C . PRO A 1 207 ? -11.485 -9.164 2.118 1.00 49.62 207 PRO A C 1
ATOM 1724 O O . PRO A 1 207 ? -12.267 -9.194 1.175 1.00 49.62 207 PRO A O 1
ATOM 1727 N N . ILE A 1 208 ? -10.995 -10.282 2.650 1.00 50.25 208 ILE A N 1
ATOM 1728 C CA . ILE A 1 208 ? -11.473 -11.625 2.316 1.00 50.25 208 ILE A CA 1
ATOM 1729 C C . ILE A 1 208 ? -12.637 -11.933 3.259 1.00 50.25 208 ILE A C 1
ATOM 1731 O O . ILE A 1 208 ? -12.424 -12.286 4.420 1.00 50.25 208 ILE A O 1
ATOM 1735 N N . ASP A 1 209 ? -13.865 -11.806 2.758 1.00 48.41 209 ASP A N 1
ATOM 1736 C CA . ASP A 1 209 ? -14.971 -12.615 3.267 1.00 48.41 209 ASP A CA 1
ATOM 1737 C C . ASP A 1 209 ? -14.772 -14.022 2.692 1.00 48.41 209 ASP A C 1
ATOM 1739 O O . ASP A 1 209 ? -14.642 -14.186 1.477 1.00 48.41 209 ASP A O 1
ATOM 1743 N N . GLY A 1 210 ? -14.708 -15.045 3.546 1.00 47.88 210 GLY A N 1
ATOM 1744 C CA . GLY A 1 210 ? -14.352 -16.429 3.193 1.00 47.88 210 GLY A CA 1
ATOM 1745 C C . GLY A 1 210 ? -15.295 -17.128 2.201 1.00 47.88 210 GLY A C 1
ATOM 1746 O O . GLY A 1 210 ? -15.218 -18.343 2.046 1.00 47.88 210 GLY A O 1
ATOM 1747 N N . LYS A 1 211 ? -16.202 -16.385 1.558 1.00 52.31 211 LYS A N 1
ATOM 1748 C CA . LYS A 1 211 ? -17.235 -16.862 0.638 1.00 52.31 211 LYS A CA 1
ATOM 1749 C C . LYS A 1 211 ? -17.081 -16.351 -0.799 1.00 52.31 211 LYS A C 1
ATOM 1751 O O . LYS A 1 211 ? -17.531 -17.053 -1.701 1.00 52.31 211 LYS A O 1
ATOM 1756 N N . LYS A 1 212 ? -16.492 -15.168 -1.043 1.00 55.38 212 LYS A N 1
ATOM 1757 C CA . LYS A 1 212 ? -16.301 -14.598 -2.396 1.00 55.38 212 LYS A CA 1
ATOM 1758 C C . LYS A 1 212 ? -15.124 -13.627 -2.465 1.00 55.38 212 LYS A C 1
ATOM 1760 O O . LYS A 1 212 ? -14.909 -12.824 -1.564 1.00 55.38 212 LYS A O 1
ATOM 1765 N N . LEU A 1 213 ? -14.436 -13.641 -3.603 1.00 58.56 213 LEU A N 1
ATOM 1766 C CA . LEU A 1 213 ? -13.419 -12.657 -3.953 1.00 58.56 213 LEU A CA 1
ATOM 1767 C C . LEU A 1 213 ? -14.059 -11.325 -4.335 1.00 58.56 213 LEU A C 1
ATOM 1769 O O . LEU A 1 213 ? -14.570 -11.145 -5.440 1.00 58.56 213 LEU A O 1
ATOM 1773 N N . SER A 1 214 ? -14.017 -10.383 -3.403 1.00 61.91 214 SER A N 1
ATOM 1774 C CA . SER A 1 214 ? -14.508 -9.029 -3.602 1.00 61.91 214 SER A CA 1
ATOM 1775 C C . SER A 1 214 ? -13.425 -8.046 -3.195 1.00 61.91 214 SER A C 1
ATOM 1777 O O . SER A 1 214 ? -13.054 -7.964 -2.028 1.00 61.91 214 SER A O 1
ATOM 1779 N N . VAL A 1 215 ? -12.885 -7.304 -4.159 1.00 73.44 215 VAL A N 1
ATOM 1780 C CA . VAL A 1 215 ? -11.886 -6.275 -3.866 1.00 73.44 215 VAL A CA 1
ATOM 1781 C C . VAL A 1 215 ? -12.610 -4.949 -3.665 1.00 73.44 215 VAL A C 1
ATOM 1783 O O . VAL A 1 215 ? -12.991 -4.315 -4.647 1.00 73.44 215 VAL A O 1
ATOM 1786 N N . ASN A 1 216 ? -12.802 -4.554 -2.399 1.00 80.12 216 ASN A N 1
ATOM 1787 C CA . ASN A 1 216 ? -13.368 -3.254 -2.038 1.00 80.12 216 ASN A CA 1
ATOM 1788 C C . ASN A 1 216 ? -12.279 -2.262 -1.583 1.00 80.12 216 ASN A C 1
ATOM 1790 O O . ASN A 1 216 ? -11.963 -2.140 -0.400 1.00 80.12 216 ASN A O 1
ATOM 1794 N N . LEU A 1 217 ? -11.725 -1.509 -2.528 1.00 82.44 217 LEU A N 1
ATOM 1795 C CA . LEU A 1 217 ? -10.743 -0.447 -2.306 1.00 82.44 217 LEU A CA 1
ATOM 1796 C C . LEU A 1 217 ? -11.316 0.791 -1.585 1.00 82.44 217 LEU A C 1
ATOM 1798 O O . LEU A 1 217 ? -10.542 1.619 -1.087 1.00 82.44 217 LEU A O 1
ATOM 1802 N N . ASP A 1 218 ? -12.640 0.920 -1.455 1.00 86.31 218 ASP A N 1
ATOM 1803 C CA . ASP A 1 218 ? -13.252 1.967 -0.624 1.00 86.31 218 ASP A CA 1
ATOM 1804 C C . ASP A 1 218 ? -12.922 1.742 0.862 1.00 86.31 218 ASP A C 1
ATOM 1806 O O . ASP A 1 218 ? -12.732 2.710 1.605 1.00 86.31 218 ASP A O 1
ATOM 1810 N N . VAL A 1 219 ? -12.713 0.484 1.280 1.00 87.19 219 VAL A N 1
ATOM 1811 C CA . VAL A 1 219 ? -12.193 0.139 2.614 1.00 87.19 219 VAL A CA 1
ATOM 1812 C C . VAL A 1 219 ? -10.798 0.733 2.816 1.00 87.19 219 VAL A C 1
ATOM 1814 O O . VAL A 1 219 ? -10.543 1.364 3.844 1.00 87.19 219 VAL A O 1
ATOM 1817 N N . ASN A 1 220 ? -9.905 0.628 1.825 1.00 85.62 220 ASN A N 1
ATOM 1818 C CA . ASN A 1 220 ? -8.562 1.221 1.895 1.00 85.62 220 ASN A CA 1
ATOM 1819 C C . ASN A 1 220 ? -8.644 2.748 2.008 1.00 85.62 220 ASN A C 1
ATOM 1821 O O . ASN A 1 220 ? -7.924 3.364 2.799 1.00 85.62 220 ASN A O 1
ATOM 1825 N N . THR A 1 221 ? -9.565 3.367 1.267 1.00 86.06 221 THR A N 1
ATOM 1826 C CA . THR A 1 221 ? -9.828 4.810 1.338 1.00 86.06 221 THR A CA 1
ATOM 1827 C C . THR A 1 221 ? -10.357 5.227 2.715 1.00 86.06 221 THR A C 1
ATOM 1829 O O . THR A 1 221 ? -9.906 6.239 3.261 1.00 86.06 221 THR A O 1
ATOM 1832 N N . ALA A 1 222 ? -11.273 4.459 3.308 1.00 90.38 222 ALA A N 1
ATOM 1833 C CA . ALA A 1 222 ? -11.795 4.707 4.651 1.00 90.38 222 ALA A CA 1
ATOM 1834 C C . ALA A 1 222 ? -10.695 4.565 5.718 1.00 90.38 222 ALA A C 1
ATOM 1836 O O . ALA A 1 222 ? -10.482 5.476 6.525 1.00 90.38 222 ALA A O 1
ATOM 1837 N N . LEU A 1 223 ? -9.927 3.474 5.667 1.00 90.38 223 LEU A N 1
ATOM 1838 C CA . LEU A 1 223 ? -8.801 3.219 6.566 1.00 90.38 223 LEU A CA 1
ATOM 1839 C C . LEU A 1 223 ? -7.731 4.312 6.469 1.00 90.38 223 LEU A C 1
ATOM 1841 O O . LEU A 1 223 ? -7.263 4.795 7.497 1.00 90.38 223 LEU A O 1
ATOM 1845 N N . ASN A 1 224 ? -7.396 4.783 5.265 1.00 88.38 224 ASN A N 1
ATOM 1846 C CA . ASN A 1 224 ? -6.432 5.870 5.066 1.00 88.38 224 ASN A CA 1
ATOM 1847 C C . ASN A 1 224 ? -6.828 7.181 5.772 1.00 88.38 224 ASN A C 1
ATOM 1849 O O . ASN A 1 224 ? -5.947 7.953 6.159 1.00 88.38 224 ASN A O 1
ATOM 1853 N N . LYS A 1 225 ? -8.130 7.441 5.955 1.00 90.38 225 LYS A N 1
ATOM 1854 C CA . LYS A 1 225 ? -8.641 8.625 6.675 1.00 90.38 225 LYS A CA 1
ATOM 1855 C C . LYS A 1 225 ? -8.589 8.457 8.199 1.00 90.38 225 LYS A C 1
ATOM 1857 O O . LYS A 1 225 ? -8.472 9.449 8.923 1.00 90.38 225 LYS A O 1
ATOM 1862 N N . ILE A 1 226 ? -8.678 7.217 8.678 1.00 92.00 226 ILE A N 1
ATOM 1863 C CA . ILE A 1 226 ? -8.723 6.860 10.102 1.00 92.00 226 ILE A CA 1
ATOM 1864 C C . ILE A 1 226 ? -7.313 6.675 10.674 1.00 92.00 226 ILE A C 1
ATOM 1866 O O . ILE A 1 226 ? -6.995 7.215 11.737 1.00 92.00 226 ILE A O 1
ATOM 1870 N N . LEU A 1 227 ? -6.465 5.925 9.970 1.00 90.62 227 LEU A N 1
ATOM 1871 C CA . LEU A 1 227 ? -5.175 5.475 10.475 1.00 90.62 227 LEU A CA 1
ATOM 1872 C C . LEU A 1 227 ? -4.182 6.640 10.659 1.00 90.62 227 LEU A C 1
ATOM 1874 O O . LEU A 1 227 ? -4.121 7.555 9.826 1.00 90.62 227 LEU A O 1
ATOM 1878 N N . PRO A 1 228 ? -3.345 6.614 11.714 1.00 88.44 228 PRO A N 1
ATOM 1879 C CA . PRO A 1 228 ? -2.261 7.580 11.887 1.00 88.44 228 PRO A CA 1
ATOM 1880 C C . PRO A 1 228 ? -1.284 7.575 10.705 1.00 88.44 228 PRO A C 1
ATOM 1882 O O . PRO A 1 228 ? -1.038 6.535 10.103 1.00 88.44 228 PRO A O 1
ATOM 1885 N N . GLU A 1 229 ? -0.664 8.716 10.402 1.00 85.56 229 GLU A N 1
ATOM 1886 C CA . GLU A 1 229 ? 0.273 8.847 9.266 1.00 85.56 229 GLU A CA 1
ATOM 1887 C C . GLU A 1 229 ? 1.484 7.915 9.358 1.00 85.56 229 GLU A C 1
ATOM 1889 O O . GLU A 1 229 ? 1.975 7.418 8.348 1.00 85.56 229 GLU A O 1
ATOM 1894 N N . LYS A 1 230 ? 1.937 7.628 10.580 1.00 84.38 230 LYS A N 1
ATOM 1895 C CA . LYS A 1 230 ? 3.058 6.717 10.830 1.00 84.38 230 LYS A CA 1
ATOM 1896 C C . LYS A 1 230 ? 2.716 5.231 10.695 1.00 84.38 230 LYS A C 1
ATOM 1898 O O . LYS A 1 230 ? 3.643 4.426 10.730 1.00 84.38 230 LYS A O 1
ATOM 1903 N N . SER A 1 231 ? 1.435 4.874 10.570 1.00 87.19 231 SER A N 1
ATOM 1904 C CA . SER A 1 231 ? 1.009 3.476 10.482 1.00 87.19 231 SER A CA 1
ATOM 1905 C C . SER A 1 231 ? 1.603 2.805 9.243 1.00 87.19 231 SER A C 1
ATOM 1907 O O . SER A 1 231 ? 1.477 3.292 8.118 1.00 87.19 231 SER A O 1
ATOM 1909 N N . LEU A 1 232 ? 2.243 1.662 9.451 1.00 84.69 232 LEU A N 1
ATOM 1910 C CA . LEU A 1 232 ? 2.688 0.746 8.416 1.00 84.69 232 LEU A CA 1
ATOM 1911 C C . LEU A 1 232 ? 1.513 0.200 7.619 1.00 84.69 232 LEU A C 1
ATOM 1913 O O . LEU A 1 232 ? 1.620 0.130 6.399 1.00 84.69 232 LEU A O 1
ATOM 1917 N N . LEU A 1 233 ? 0.398 -0.144 8.268 1.00 86.31 233 LEU A N 1
ATOM 1918 C CA . LEU A 1 233 ? -0.815 -0.538 7.557 1.00 86.31 233 LEU A CA 1
ATOM 1919 C C . LEU A 1 233 ? -1.219 0.561 6.568 1.00 86.31 233 LEU A C 1
ATOM 1921 O O . LEU A 1 233 ? -1.361 0.289 5.381 1.00 86.31 233 LEU A O 1
ATOM 1925 N N . ARG A 1 234 ? -1.287 1.822 7.017 1.00 86.88 234 ARG A N 1
ATOM 1926 C CA . ARG A 1 234 ? -1.610 2.967 6.148 1.00 86.88 234 ARG A CA 1
ATOM 1927 C C . ARG A 1 234 ? -0.672 3.087 4.945 1.00 86.88 234 ARG A C 1
ATOM 1929 O O . ARG A 1 234 ? -1.138 3.330 3.838 1.00 86.88 234 ARG A O 1
ATOM 1936 N N . LYS A 1 235 ? 0.634 2.878 5.138 1.00 80.69 235 LYS A N 1
ATOM 1937 C CA . LYS A 1 235 ? 1.622 2.889 4.041 1.00 80.69 235 LYS A CA 1
ATOM 1938 C C . LYS A 1 235 ? 1.389 1.782 3.009 1.00 80.69 235 LYS A C 1
ATOM 1940 O O . LYS A 1 235 ? 1.703 1.983 1.846 1.00 80.69 235 LYS A O 1
ATOM 1945 N N . ASN A 1 236 ? 0.838 0.642 3.422 1.00 79.62 236 ASN A N 1
ATOM 1946 C CA . ASN A 1 236 ? 0.560 -0.494 2.537 1.00 79.62 236 ASN A CA 1
ATOM 1947 C C . ASN A 1 236 ? -0.838 -0.441 1.894 1.00 79.62 236 ASN A C 1
ATOM 1949 O O . ASN A 1 236 ? -1.143 -1.244 1.017 1.00 79.62 236 ASN A O 1
ATOM 1953 N N . LEU A 1 237 ? -1.683 0.515 2.294 1.00 81.00 237 LEU A N 1
ATOM 1954 C CA . LEU A 1 237 ? -2.999 0.758 1.694 1.00 81.00 237 LEU A CA 1
ATOM 1955 C C . LEU A 1 237 ? -2.945 1.712 0.490 1.00 81.00 237 LEU A C 1
ATOM 1957 O O . LEU A 1 237 ? -3.998 2.021 -0.068 1.00 81.00 237 LEU A O 1
ATOM 1961 N N . THR A 1 238 ? -1.770 2.228 0.104 1.00 75.75 238 THR A N 1
ATOM 1962 C CA . THR A 1 238 ? -1.641 3.130 -1.050 1.00 75.75 238 THR A CA 1
ATOM 1963 C C . THR A 1 238 ? -1.338 2.374 -2.341 1.00 75.75 238 THR A C 1
ATOM 1965 O O . THR A 1 238 ? -0.604 1.382 -2.368 1.00 75.75 238 THR A O 1
ATOM 1968 N N . ALA A 1 239 ? -1.880 2.901 -3.440 1.00 76.44 239 ALA A N 1
ATOM 1969 C CA . ALA A 1 239 ? -1.638 2.411 -4.792 1.00 76.44 239 ALA A CA 1
ATOM 1970 C C . ALA A 1 239 ? -0.218 2.709 -5.298 1.00 76.44 239 ALA A C 1
ATOM 1972 O O . ALA A 1 239 ? 0.185 2.148 -6.308 1.00 76.44 239 ALA A O 1
ATOM 1973 N N . ASP A 1 240 ? 0.567 3.542 -4.605 1.00 75.56 240 ASP A N 1
ATOM 1974 C CA . ASP A 1 240 ? 1.917 3.924 -5.047 1.00 75.56 240 ASP A CA 1
ATOM 1975 C C . ASP A 1 240 ? 2.850 2.704 -5.186 1.00 75.56 240 ASP A C 1
ATOM 1977 O O . ASP A 1 240 ? 3.715 2.667 -6.057 1.00 75.56 240 ASP A O 1
ATOM 1981 N N . SER A 1 241 ? 2.624 1.654 -4.390 1.00 71.88 241 SER A N 1
ATOM 1982 C CA . SER A 1 241 ? 3.360 0.383 -4.488 1.00 71.88 241 SER A CA 1
ATOM 1983 C C . SER A 1 241 ? 3.096 -0.402 -5.787 1.00 71.88 241 SER A C 1
ATOM 1985 O O . SER A 1 241 ? 3.846 -1.322 -6.118 1.00 71.88 241 SER A O 1
ATOM 1987 N N . LEU A 1 242 ? 2.056 -0.044 -6.553 1.00 79.88 242 LEU A N 1
ATOM 1988 C CA . LEU A 1 242 ? 1.795 -0.608 -7.879 1.00 79.88 242 LEU A CA 1
ATOM 1989 C C . LEU A 1 242 ? 2.777 -0.105 -8.929 1.00 79.88 242 LEU A C 1
ATOM 1991 O O . LEU A 1 242 ? 2.989 -0.806 -9.915 1.00 79.88 242 LEU A O 1
ATOM 1995 N N . LEU A 1 243 ? 3.339 1.092 -8.742 1.00 84.88 243 LEU A N 1
ATOM 1996 C CA . LEU A 1 243 ? 4.122 1.775 -9.770 1.00 84.88 243 LEU A CA 1
ATOM 1997 C C . LEU A 1 243 ? 5.385 0.995 -10.116 1.00 84.88 243 LEU A C 1
ATOM 1999 O O . LEU A 1 243 ? 5.673 0.788 -11.290 1.00 84.88 243 LEU A O 1
ATOM 2003 N N . ASP A 1 244 ? 6.082 0.486 -9.106 1.00 84.38 244 ASP A N 1
ATOM 2004 C CA . ASP A 1 244 ? 7.308 -0.285 -9.291 1.00 84.38 244 ASP A CA 1
ATOM 2005 C C . ASP A 1 244 ? 7.058 -1.567 -10.098 1.00 84.38 244 ASP A C 1
ATOM 2007 O O . ASP A 1 244 ? 7.745 -1.859 -11.082 1.00 84.38 244 ASP A O 1
ATOM 2011 N N . LYS A 1 245 ? 6.008 -2.306 -9.721 1.00 85.38 245 LYS A N 1
ATOM 2012 C CA . LYS A 1 245 ? 5.586 -3.532 -10.408 1.00 85.38 245 LYS A CA 1
ATOM 2013 C C . LYS A 1 245 ? 5.064 -3.247 -11.821 1.00 85.38 245 LYS A C 1
ATOM 2015 O O . LYS A 1 245 ? 5.349 -4.016 -12.736 1.00 85.38 245 LYS A O 1
ATOM 2020 N N . TYR A 1 246 ? 4.363 -2.130 -12.015 1.00 89.62 246 TYR A N 1
ATOM 2021 C CA . TYR A 1 246 ? 3.914 -1.670 -13.327 1.00 89.62 246 TYR A CA 1
ATOM 2022 C C . TYR A 1 246 ? 5.091 -1.349 -14.251 1.00 89.62 246 TYR A C 1
ATOM 2024 O O . TYR A 1 246 ? 5.104 -1.820 -15.384 1.00 89.62 246 TYR A O 1
ATOM 2032 N N . ILE A 1 247 ? 6.095 -0.600 -13.778 1.00 90.00 247 ILE A N 1
ATOM 2033 C CA . ILE A 1 247 ? 7.293 -0.262 -14.564 1.00 90.00 247 ILE A CA 1
ATOM 2034 C C . ILE A 1 247 ? 7.965 -1.543 -15.058 1.00 90.00 247 ILE A C 1
ATOM 2036 O O . ILE A 1 247 ? 8.274 -1.663 -16.244 1.00 90.00 247 ILE A O 1
ATOM 2040 N N . TYR A 1 248 ? 8.159 -2.511 -14.162 1.00 88.88 248 TYR A N 1
ATOM 2041 C CA . TYR A 1 248 ? 8.758 -3.794 -14.512 1.00 88.88 248 TYR A CA 1
ATOM 2042 C C . TYR A 1 248 ? 7.917 -4.552 -15.550 1.00 88.88 248 TYR A C 1
ATOM 2044 O O . TYR A 1 248 ? 8.420 -4.907 -16.619 1.00 88.88 248 TYR A O 1
ATOM 2052 N N . TRP A 1 249 ? 6.618 -4.720 -15.280 1.00 91.38 249 TRP A N 1
ATOM 2053 C CA . TRP A 1 249 ? 5.686 -5.408 -16.174 1.00 91.38 249 TRP A CA 1
ATOM 2054 C C . TRP A 1 249 ? 5.616 -4.763 -17.561 1.00 91.38 249 TRP A C 1
ATOM 2056 O O . TRP A 1 249 ? 5.622 -5.472 -18.569 1.00 91.38 249 TRP A O 1
ATOM 2066 N N . TYR A 1 250 ? 5.586 -3.429 -17.624 1.00 93.38 250 TYR A N 1
ATOM 2067 C CA . TYR A 1 250 ? 5.528 -2.676 -18.873 1.00 93.38 250 TYR A CA 1
ATOM 2068 C C . TYR A 1 250 ? 6.756 -2.958 -19.736 1.00 93.38 250 TYR A C 1
ATOM 2070 O O . TYR A 1 250 ? 6.637 -3.220 -20.931 1.00 93.38 250 TYR A O 1
ATOM 2078 N N . LEU A 1 251 ? 7.946 -2.954 -19.131 1.00 90.62 251 LEU A N 1
ATOM 2079 C CA . LEU A 1 251 ? 9.192 -3.219 -19.846 1.00 90.62 251 LEU A CA 1
ATOM 2080 C C . LEU A 1 251 ? 9.280 -4.663 -20.365 1.00 90.62 251 LEU A C 1
ATOM 2082 O O . LEU A 1 251 ? 9.858 -4.866 -21.432 1.00 90.62 251 LEU A O 1
ATOM 2086 N N . ASP A 1 252 ? 8.704 -5.640 -19.655 1.00 88.31 252 ASP A N 1
ATOM 2087 C CA . ASP A 1 252 ? 8.649 -7.047 -20.090 1.00 88.31 252 ASP A CA 1
ATOM 2088 C C . ASP A 1 252 ? 7.609 -7.334 -21.172 1.00 88.31 252 ASP A C 1
ATOM 2090 O O . ASP A 1 252 ? 7.787 -8.235 -21.992 1.00 88.31 252 ASP A O 1
ATOM 2094 N N . ASN A 1 253 ? 6.513 -6.578 -21.190 1.00 85.81 253 ASN A N 1
ATOM 2095 C CA . ASN A 1 253 ? 5.396 -6.830 -22.098 1.00 85.81 253 ASN A CA 1
ATOM 2096 C C . ASN A 1 253 ? 5.292 -5.802 -23.228 1.00 85.81 253 ASN A C 1
ATOM 2098 O O . ASN A 1 253 ? 4.368 -5.885 -24.031 1.00 85.81 253 ASN A O 1
ATOM 2102 N N . TYR A 1 254 ? 6.258 -4.886 -23.342 1.00 78.81 254 TYR A N 1
ATOM 2103 C CA . TYR A 1 254 ? 6.249 -3.796 -24.321 1.00 78.81 254 TYR A CA 1
ATOM 2104 C C . TYR A 1 254 ? 6.058 -4.252 -25.772 1.00 78.81 254 TYR A C 1
ATOM 2106 O O . TYR A 1 254 ? 5.446 -3.542 -26.550 1.00 78.81 254 TYR A O 1
ATOM 2114 N N . TYR A 1 255 ? 6.590 -5.416 -26.155 1.00 74.44 255 TYR A N 1
ATOM 2115 C CA . TYR A 1 255 ? 6.492 -5.915 -27.535 1.00 74.44 255 TYR A CA 1
ATOM 2116 C C . TYR A 1 255 ? 5.211 -6.707 -27.818 1.00 74.44 255 TYR A C 1
ATOM 2118 O O . TYR A 1 255 ? 4.999 -7.136 -28.948 1.00 74.44 255 TYR A O 1
ATOM 2126 N N . LYS A 1 256 ? 4.383 -6.955 -26.798 1.00 70.56 256 LYS A N 1
ATOM 2127 C CA . LYS A 1 256 ? 3.150 -7.741 -26.935 1.00 70.56 256 LYS A CA 1
ATOM 2128 C C . LYS A 1 256 ? 1.932 -6.879 -27.287 1.00 70.56 256 LYS A C 1
ATOM 2130 O O . LYS A 1 256 ? 0.874 -7.443 -27.555 1.00 70.56 256 LYS A O 1
ATOM 2135 N N . TYR A 1 257 ? 2.067 -5.551 -27.268 1.00 56.72 257 TYR A N 1
ATOM 2136 C CA . TYR A 1 257 ? 0.985 -4.571 -27.407 1.00 56.72 257 TYR A CA 1
ATOM 2137 C C . TYR A 1 257 ? 1.466 -3.293 -28.092 1.00 56.72 257 TYR A C 1
ATOM 2139 O O . TYR A 1 257 ? 0.586 -2.550 -28.577 1.00 56.72 257 TYR A O 1
#

Organism: NCBI:txid59733